Protein AF-A0A1M3BFF9-F1 (afdb_monomer_lite)

Radius of gyration: 22.81 Å; chains: 1; bounding box: 49×58×85 Å

Sequence (251 aa):
MSTLPAGPLTTGTGDPEDRSRVLARVGLGGLLAATLLICASATRSELVLPSTLRPLPSWLAGPFAGAGANLGLAALIAVLAILFLSYAVAAIRANRLSPRAVLAAILVLHAMVLFGPPLFSSDVFSYTAYARIGAVYGANPYLHGPGAFPLEALHPLIGVQWIDTPTVYGPLFTALSYLLAPLGIAANVLAYKAVAAASSLALTYLIWRAARLRGIDSLKAAALVGLNPVIVLFGVGGGHNDLLMLAILDE

pLDDT: mean 92.27, std 10.91, range [45.78, 98.69]

Secondary structure (DSSP, 8-state):
---------------HHHHHHHHHHHHHHHHHHHHHHHHHHTTT-GGGS-GGGSSPPGGGSGGGTT-S----HHHHHHHHHHHHHHHHHHHHTGGGS-HHHHHHHHHHHHHHHHHS---S--HHHHHHHHHHHHHTT---TTT--GGGS--TTTGGGS-GGGSSPPP-S-HHHHHHHGGGTTS-HHHHHHHHHHHHHHHHHHHHHHHHHHHHHTTS-HHHHHHHHHT-HIIIIIIIHHT-THHHHHHHHT-

Structure (mmCIF, N/CA/C/O backbone):
data_AF-A0A1M3BFF9-F1
#
_entry.id   AF-A0A1M3BFF9-F1
#
loop_
_atom_site.group_PDB
_atom_site.id
_atom_site.type_symbol
_atom_site.label_atom_id
_atom_site.label_alt_id
_atom_site.label_comp_id
_atom_site.label_asym_id
_atom_site.label_entity_id
_atom_site.label_seq_id
_atom_site.pdbx_PDB_ins_code
_atom_site.Cartn_x
_atom_site.Cartn_y
_atom_site.Cartn_z
_atom_site.occupancy
_atom_site.B_iso_or_equiv
_atom_site.auth_seq_id
_atom_site.auth_comp_id
_atom_site.auth_asym_id
_atom_site.auth_atom_id
_atom_site.pdbx_PDB_model_num
ATOM 1 N N . MET A 1 1 ? -28.522 36.563 61.128 1.00 45.78 1 MET A N 1
ATOM 2 C CA . MET A 1 1 ? -27.369 36.550 60.203 1.00 45.78 1 MET A CA 1
ATOM 3 C C . MET A 1 1 ? -27.421 35.214 59.471 1.00 45.78 1 MET A C 1
ATOM 5 O O . MET A 1 1 ? -27.188 34.189 60.091 1.00 45.78 1 MET A O 1
ATOM 9 N N . SER A 1 2 ? -27.934 35.219 58.237 1.00 51.56 2 SER A N 1
ATOM 10 C CA . SER A 1 2 ? -28.246 34.018 57.447 1.00 51.56 2 SER A CA 1
ATOM 11 C C . SER A 1 2 ? -26.987 33.519 56.742 1.00 51.56 2 SER A C 1
ATOM 13 O O . SER A 1 2 ? -26.395 34.260 55.961 1.00 51.56 2 SER A O 1
ATOM 15 N N . THR A 1 3 ? -26.567 32.289 57.024 1.00 56.78 3 THR A N 1
ATOM 16 C CA . THR A 1 3 ? -25.515 31.588 56.281 1.00 56.78 3 THR A CA 1
ATOM 17 C C . THR A 1 3 ? -26.167 30.725 55.206 1.00 56.78 3 THR A C 1
ATOM 19 O O . THR A 1 3 ? -26.789 29.710 55.517 1.00 56.78 3 THR A O 1
ATOM 22 N N . LEU A 1 4 ? -26.037 31.132 53.942 1.00 55.72 4 LEU A N 1
ATOM 23 C CA . LEU A 1 4 ? -26.352 30.295 52.783 1.00 55.72 4 LEU A CA 1
ATOM 24 C C . LEU A 1 4 ? -25.312 29.164 52.665 1.00 55.72 4 LEU A C 1
ATOM 26 O O . LEU A 1 4 ? -24.118 29.445 52.803 1.00 55.72 4 LEU A O 1
ATOM 30 N N . PRO A 1 5 ? -25.705 27.910 52.381 1.00 54.66 5 PRO A N 1
ATOM 31 C CA . PRO A 1 5 ? -24.743 26.858 52.096 1.00 54.66 5 PRO A CA 1
ATOM 32 C C . PRO A 1 5 ? -24.191 27.040 50.677 1.00 54.66 5 PRO A C 1
ATOM 34 O O . PRO A 1 5 ? -24.941 27.151 49.706 1.00 54.66 5 PRO A O 1
ATOM 37 N N . ALA A 1 6 ? -22.864 27.073 50.562 1.00 58.19 6 ALA A N 1
ATOM 38 C CA . ALA A 1 6 ? -22.166 27.030 49.286 1.00 58.19 6 ALA A CA 1
ATOM 39 C C . ALA A 1 6 ? -22.457 25.689 48.593 1.00 58.19 6 ALA A C 1
ATOM 41 O O . ALA A 1 6 ? -22.103 24.626 49.105 1.00 58.19 6 ALA A O 1
ATOM 42 N N . GLY A 1 7 ? -23.125 25.739 47.438 1.00 53.72 7 GLY A N 1
ATOM 43 C CA . GLY A 1 7 ? -23.291 24.576 46.572 1.00 53.72 7 GLY A CA 1
ATOM 44 C C . GLY A 1 7 ? -21.932 24.091 46.047 1.00 53.72 7 GLY A C 1
ATOM 45 O O . GLY A 1 7 ? -21.026 24.911 45.867 1.00 53.72 7 GLY A O 1
ATOM 46 N N . PRO A 1 8 ? -21.755 22.783 45.791 1.00 49.75 8 PRO A N 1
ATOM 47 C CA . PRO A 1 8 ? -20.493 22.269 45.285 1.00 49.75 8 PRO A CA 1
ATOM 48 C C . PRO A 1 8 ? -20.222 22.863 43.902 1.00 49.75 8 PRO A C 1
ATOM 50 O O . PRO A 1 8 ? -21.037 22.728 42.988 1.00 49.75 8 PRO A O 1
ATOM 53 N N . LEU A 1 9 ? -19.063 23.498 43.737 1.00 51.16 9 LEU A N 1
ATOM 54 C CA . LEU A 1 9 ? -18.521 23.839 42.427 1.00 51.16 9 LEU A CA 1
ATOM 55 C C . LEU A 1 9 ? -18.194 22.526 41.709 1.00 51.16 9 LEU A C 1
ATOM 57 O O . LEU A 1 9 ? -17.135 21.938 41.920 1.00 51.16 9 LEU A O 1
ATOM 61 N N . THR A 1 10 ? -19.116 22.040 40.880 1.00 52.06 10 THR A N 1
ATOM 62 C CA . THR A 1 10 ? -18.850 20.935 39.959 1.00 52.06 10 THR A CA 1
ATOM 63 C C . THR A 1 10 ? -17.877 21.438 38.900 1.00 52.06 10 THR A C 1
ATOM 65 O O . THR A 1 10 ? -18.271 22.013 37.885 1.00 52.06 10 THR A O 1
ATOM 68 N N . THR A 1 11 ? -16.582 21.278 39.152 1.00 53.72 11 THR A N 1
ATOM 69 C CA . THR A 1 11 ? -15.550 21.477 38.142 1.00 53.72 11 THR A CA 1
ATOM 70 C C . THR A 1 11 ? -15.781 20.445 37.039 1.00 53.72 11 THR A C 1
ATOM 72 O O . THR A 1 11 ? -15.670 19.238 37.246 1.00 53.72 11 THR A O 1
ATOM 75 N N . GLY A 1 12 ? -16.204 20.932 35.869 1.00 51.75 12 GLY A N 1
ATOM 76 C CA . GLY A 1 12 ? -16.583 20.138 34.702 1.00 51.75 12 GLY A CA 1
ATOM 77 C C . GLY A 1 12 ? -15.405 19.381 34.097 1.00 51.75 12 GLY A C 1
ATOM 78 O O . GLY A 1 12 ? -14.876 19.758 33.057 1.00 51.75 12 GLY A O 1
ATOM 79 N N . THR A 1 13 ? -14.997 18.291 34.737 1.00 57.66 13 THR A N 1
ATOM 80 C CA . THR A 1 13 ? -14.194 17.257 34.089 1.00 57.66 13 THR A CA 1
ATOM 81 C C . THR A 1 13 ? -15.174 16.310 33.403 1.00 57.66 13 THR A C 1
ATOM 83 O O . THR A 1 13 ? -15.960 15.638 34.064 1.00 57.66 13 THR A O 1
ATOM 86 N N . GLY A 1 14 ? -15.225 16.356 32.068 1.00 62.06 14 GLY A N 1
ATOM 87 C CA . GLY A 1 14 ? -16.152 15.534 31.285 1.00 62.06 14 GLY A CA 1
ATOM 88 C C . GLY A 1 14 ? -16.027 14.045 31.622 1.00 62.06 14 GLY A C 1
ATOM 89 O O . GLY A 1 14 ? -14.944 13.579 31.987 1.00 62.06 14 GLY A O 1
ATOM 90 N N . ASP A 1 15 ? -17.138 13.318 31.489 1.00 79.69 15 ASP A N 1
ATOM 91 C CA . ASP A 1 15 ? -17.235 11.879 31.748 1.00 79.69 15 ASP A CA 1
ATOM 92 C C . ASP A 1 15 ? -16.037 11.122 31.120 1.00 79.69 15 ASP A C 1
ATOM 94 O O . ASP A 1 15 ? -15.766 11.281 29.920 1.00 79.69 15 ASP A O 1
ATOM 98 N N . PRO A 1 16 ? -15.282 10.311 31.895 1.00 80.12 16 PRO A N 1
ATOM 99 C CA . PRO A 1 16 ? -14.185 9.491 31.384 1.00 80.12 16 PRO A CA 1
ATOM 100 C C . PRO A 1 16 ? -14.536 8.674 30.131 1.00 80.12 16 PRO A C 1
ATOM 102 O O . PRO A 1 16 ? -13.664 8.464 29.278 1.00 80.12 16 PRO A O 1
ATOM 105 N N . GLU A 1 17 ? -15.791 8.232 29.998 1.00 82.06 17 GLU A N 1
ATOM 106 C CA . GLU A 1 17 ? -16.277 7.523 28.814 1.00 82.06 17 GLU A CA 1
ATOM 107 C C . GLU A 1 17 ? -16.304 8.414 27.570 1.00 82.06 17 GLU A C 1
ATOM 109 O O . GLU A 1 17 ? -15.866 7.996 26.490 1.00 82.06 17 GLU A O 1
ATOM 114 N N . ASP A 1 18 ? -16.771 9.651 27.724 1.00 88.38 18 ASP A N 1
ATOM 115 C CA . ASP A 1 18 ? -16.872 10.623 26.641 1.00 88.38 18 ASP A CA 1
ATOM 116 C C . ASP A 1 18 ? -15.478 11.063 26.180 1.00 88.38 18 ASP A C 1
ATOM 118 O O . ASP A 1 18 ? -15.155 11.021 24.988 1.00 88.38 18 ASP A O 1
ATOM 122 N N . ARG A 1 19 ? -14.568 11.303 27.134 1.00 90.62 19 ARG A N 1
ATOM 123 C CA . ARG A 1 19 ? -13.148 11.560 26.845 1.00 90.62 19 ARG A CA 1
ATOM 124 C C . ARG A 1 19 ? -12.510 10.424 26.042 1.00 90.62 19 ARG A C 1
ATOM 126 O O . ARG A 1 19 ? -11.742 10.676 25.114 1.00 90.62 19 ARG A O 1
ATOM 133 N N . SER A 1 20 ? -12.823 9.170 26.365 1.00 91.25 20 SER A N 1
ATOM 134 C CA . SER A 1 20 ? -12.285 8.009 25.646 1.00 91.25 20 SER A CA 1
ATOM 135 C C . SER A 1 20 ? -12.778 7.938 24.194 1.00 91.25 20 SER A C 1
ATOM 137 O O . SER A 1 20 ? -11.988 7.668 23.285 1.00 91.25 20 SER A O 1
ATOM 139 N N . ARG A 1 21 ? -14.060 8.249 23.952 1.00 93.81 21 ARG A N 1
ATOM 140 C CA . ARG A 1 21 ? -14.639 8.329 22.598 1.00 93.81 21 ARG A CA 1
ATOM 141 C C . ARG A 1 21 ? -14.022 9.460 21.781 1.00 93.81 21 ARG A C 1
ATOM 143 O O . ARG A 1 21 ? -13.706 9.256 20.608 1.00 93.81 21 ARG A O 1
ATOM 150 N N . VAL A 1 22 ? -13.815 10.627 22.392 1.00 95.69 22 VAL A N 1
ATOM 151 C CA . VAL A 1 22 ? -13.140 11.765 21.750 1.00 95.69 22 VAL A CA 1
ATOM 152 C C . VAL A 1 22 ? -11.723 11.377 21.333 1.00 95.69 22 VAL A C 1
ATOM 154 O O . VAL A 1 22 ? -11.375 11.538 20.167 1.00 95.69 22 VAL A O 1
ATOM 157 N N . LEU A 1 23 ? -10.936 10.778 22.233 1.00 96.56 23 LEU A N 1
ATOM 158 C CA . LEU A 1 23 ? -9.579 10.322 21.915 1.00 96.56 23 LEU A CA 1
ATOM 159 C C . LEU A 1 23 ? -9.560 9.302 20.772 1.00 96.56 23 LEU A C 1
ATOM 161 O O . LEU A 1 23 ? -8.710 9.394 19.893 1.00 96.56 23 LEU A O 1
ATOM 165 N N . ALA A 1 24 ? -10.503 8.357 20.747 1.00 96.19 24 ALA A N 1
ATOM 166 C CA . ALA A 1 24 ? -10.593 7.376 19.670 1.00 96.19 24 ALA A CA 1
ATOM 167 C C . ALA A 1 24 ? -10.858 8.039 18.305 1.00 96.19 24 ALA A C 1
ATOM 169 O O . ALA A 1 24 ? -10.221 7.690 17.311 1.00 96.19 24 ALA A O 1
ATOM 170 N N . ARG A 1 25 ? -11.761 9.031 18.255 1.00 97.25 25 ARG A N 1
ATOM 171 C CA . ARG A 1 25 ? -12.058 9.801 17.033 1.00 97.25 25 ARG A CA 1
ATOM 172 C C . ARG A 1 25 ? -10.882 10.671 16.601 1.00 97.25 25 ARG A C 1
ATOM 174 O O . ARG A 1 25 ? -10.596 10.731 15.411 1.00 97.25 25 ARG A O 1
ATOM 181 N N . VAL A 1 26 ? -10.189 11.302 17.550 1.00 97.88 26 VAL A N 1
ATOM 182 C CA . VAL A 1 26 ? -8.968 12.080 17.286 1.00 97.88 26 VAL A CA 1
ATOM 183 C C . VAL A 1 26 ? -7.870 11.179 16.727 1.00 97.88 26 VAL A C 1
ATOM 185 O O . VAL A 1 26 ? -7.251 11.545 15.738 1.00 97.88 26 VAL A O 1
ATOM 188 N N . GLY A 1 27 ? -7.675 9.981 17.289 1.00 98.19 27 GLY A N 1
ATOM 189 C CA . GLY A 1 27 ? -6.740 8.996 16.744 1.00 98.19 27 GLY A CA 1
ATOM 190 C C . GLY A 1 27 ? -7.095 8.598 15.310 1.00 98.19 27 GLY A C 1
ATOM 191 O O . GLY A 1 27 ? -6.238 8.602 14.435 1.00 98.19 27 GLY A O 1
ATOM 192 N N . LEU A 1 28 ? -8.370 8.330 15.024 1.00 98.00 28 LEU A N 1
ATOM 193 C CA . LEU A 1 28 ? -8.800 7.977 13.668 1.00 98.00 28 LEU A CA 1
ATOM 194 C C . LEU A 1 28 ? -8.616 9.140 12.677 1.00 98.00 28 LEU A C 1
ATOM 196 O O . LEU A 1 28 ? -8.131 8.942 11.566 1.00 98.00 28 LEU A O 1
ATOM 200 N N . GLY A 1 29 ? -8.971 10.358 13.091 1.00 98.44 29 GLY A N 1
ATOM 201 C CA . GLY A 1 29 ? -8.806 11.568 12.287 1.00 98.44 29 GLY A CA 1
ATOM 202 C C . GLY A 1 29 ? -7.339 11.914 12.034 1.00 98.44 29 GLY A C 1
ATOM 203 O O . GLY A 1 29 ? -6.975 12.223 10.904 1.00 98.44 29 GLY A O 1
ATOM 204 N N . GLY A 1 30 ? -6.486 11.806 13.056 1.00 98.44 30 GLY A N 1
ATOM 205 C CA . GLY A 1 30 ? -5.043 12.024 12.945 1.00 98.44 30 GLY A CA 1
ATOM 206 C C . GLY A 1 30 ? -4.373 11.017 12.014 1.00 98.44 30 GLY A C 1
ATOM 207 O O . GLY A 1 30 ? -3.541 11.403 11.198 1.00 98.44 30 GLY A O 1
ATOM 208 N N . LEU A 1 31 ? -4.802 9.751 12.065 1.00 98.56 31 LEU A N 1
ATOM 209 C CA . LEU A 1 31 ? -4.345 8.699 11.159 1.00 98.56 31 LEU A CA 1
ATOM 210 C C . LEU A 1 31 ? -4.686 9.044 9.701 1.00 98.56 31 LEU A C 1
ATOM 212 O O . LEU A 1 31 ? -3.798 9.080 8.854 1.00 98.56 31 LEU A O 1
ATOM 216 N N . LEU A 1 32 ? -5.951 9.376 9.423 1.00 98.62 32 LEU A N 1
ATOM 217 C CA . LEU A 1 32 ? -6.410 9.763 8.083 1.00 98.62 32 LEU A CA 1
ATOM 218 C C . LEU A 1 32 ? -5.692 11.016 7.561 1.00 98.62 32 LEU A C 1
ATOM 220 O O . LEU A 1 32 ? -5.245 11.043 6.416 1.00 98.62 32 LEU A O 1
ATOM 224 N N . ALA A 1 33 ? -5.558 12.047 8.399 1.00 98.31 33 ALA A N 1
ATOM 225 C CA . ALA A 1 33 ? -4.917 13.302 8.024 1.00 98.31 33 ALA A CA 1
ATOM 226 C C . ALA A 1 33 ? -3.418 13.125 7.740 1.00 98.31 33 ALA A C 1
ATOM 228 O O . ALA A 1 33 ? -2.917 13.659 6.751 1.00 98.31 33 ALA A O 1
ATOM 229 N N . ALA A 1 34 ? -2.705 12.352 8.565 1.00 98.06 34 ALA A N 1
ATOM 230 C CA . ALA A 1 34 ? -1.288 12.074 8.355 1.00 98.06 34 ALA A CA 1
ATOM 231 C C . ALA A 1 34 ? -1.055 11.227 7.092 1.00 98.06 34 ALA A C 1
ATOM 233 O O . ALA A 1 34 ? -0.163 11.550 6.308 1.00 98.06 34 ALA A O 1
ATOM 234 N N . THR A 1 35 ? -1.885 10.209 6.830 1.00 97.62 35 THR A N 1
ATOM 235 C CA . THR A 1 35 ? -1.822 9.434 5.577 1.00 97.62 35 THR A CA 1
ATOM 236 C C . THR A 1 35 ? -2.080 10.310 4.357 1.00 97.62 35 THR A C 1
ATOM 238 O O . THR A 1 35 ? -1.322 10.240 3.388 1.00 97.62 35 THR A O 1
ATOM 241 N N . LEU A 1 36 ? -3.106 11.166 4.403 1.00 96.25 36 LEU A N 1
ATOM 242 C CA . LEU A 1 36 ? -3.395 12.105 3.323 1.00 96.25 36 LEU A CA 1
ATOM 243 C C . LEU A 1 36 ? -2.220 13.058 3.087 1.00 96.25 36 LEU A C 1
ATOM 245 O O . LEU A 1 36 ? -1.837 13.273 1.941 1.00 96.25 36 LEU A O 1
ATOM 249 N N . LEU A 1 37 ? -1.619 13.593 4.154 1.00 96.19 37 LEU A N 1
ATOM 250 C CA . LEU A 1 37 ? -0.461 14.478 4.056 1.00 96.19 37 LEU A CA 1
ATOM 251 C C . LEU A 1 37 ? 0.740 13.778 3.409 1.00 96.19 37 LEU A C 1
ATOM 253 O O . LEU A 1 37 ? 1.382 14.382 2.553 1.00 96.19 37 LEU A O 1
ATOM 257 N N . ILE A 1 38 ? 1.022 12.521 3.770 1.00 95.44 38 ILE A N 1
ATOM 258 C CA . ILE A 1 38 ? 2.078 11.713 3.140 1.00 95.44 38 ILE A CA 1
ATOM 259 C C . ILE A 1 38 ? 1.783 11.521 1.647 1.00 95.44 38 ILE A C 1
ATOM 261 O O . ILE A 1 38 ? 2.637 11.832 0.819 1.00 95.44 38 ILE A O 1
ATOM 265 N N . CYS A 1 39 ? 0.572 11.076 1.291 1.00 93.62 39 CYS A N 1
ATOM 266 C CA . CYS A 1 39 ? 0.192 10.823 -0.104 1.00 93.62 39 CYS A CA 1
ATOM 267 C C . CYS A 1 39 ? 0.234 12.102 -0.951 1.00 93.62 39 CYS A C 1
ATOM 269 O O . CYS A 1 39 ? 0.771 12.097 -2.056 1.00 93.62 39 CYS A O 1
ATOM 271 N N . ALA A 1 40 ? -0.284 13.209 -0.415 1.00 92.69 40 ALA A N 1
ATOM 272 C CA . ALA A 1 40 ? -0.266 14.504 -1.081 1.00 92.69 40 ALA A CA 1
ATOM 273 C C . ALA A 1 40 ? 1.164 15.026 -1.266 1.00 92.69 40 ALA A C 1
ATOM 275 O O . ALA A 1 40 ? 1.506 15.548 -2.323 1.00 92.69 40 ALA A O 1
ATOM 276 N N . SER A 1 41 ? 2.013 14.859 -0.250 1.00 92.50 41 SER A N 1
ATOM 277 C CA . SER A 1 41 ? 3.391 15.364 -0.251 1.00 92.50 41 SER A CA 1
ATOM 278 C C . SER A 1 41 ? 4.355 14.501 -1.058 1.00 92.50 41 SER A C 1
ATOM 280 O O . SER A 1 41 ? 5.454 14.959 -1.366 1.00 92.50 41 SER A O 1
ATOM 282 N N . ALA A 1 42 ? 3.961 13.286 -1.443 1.00 88.25 42 ALA A N 1
ATOM 283 C CA . ALA A 1 42 ? 4.810 12.370 -2.195 1.00 88.25 42 ALA A CA 1
ATOM 284 C C . ALA A 1 42 ? 5.224 12.892 -3.572 1.00 88.25 42 ALA A C 1
ATOM 286 O O . ALA A 1 42 ? 6.291 12.543 -4.052 1.00 88.25 42 ALA A O 1
ATOM 287 N N . THR A 1 43 ? 4.457 13.799 -4.177 1.00 82.31 43 THR A N 1
ATOM 288 C CA . THR A 1 43 ? 4.846 14.430 -5.450 1.00 82.31 43 THR A CA 1
ATOM 289 C C . THR A 1 43 ? 5.923 15.512 -5.292 1.00 82.31 43 THR A C 1
ATOM 291 O O . THR A 1 43 ? 6.538 15.912 -6.277 1.00 82.31 43 THR A O 1
ATOM 294 N N . ARG A 1 44 ? 6.162 15.984 -4.061 1.00 85.31 44 ARG A N 1
ATOM 295 C CA . ARG A 1 44 ? 7.086 17.085 -3.730 1.00 85.31 44 ARG A CA 1
ATOM 296 C C . ARG A 1 44 ? 8.203 16.688 -2.762 1.00 85.31 44 ARG A C 1
ATOM 298 O O . ARG A 1 44 ? 9.087 17.498 -2.506 1.00 85.31 44 ARG A O 1
ATOM 305 N N . SER A 1 45 ? 8.141 15.480 -2.204 1.00 85.25 45 SER A N 1
ATOM 306 C CA . SER A 1 45 ? 9.053 14.982 -1.172 1.00 85.25 45 SER A CA 1
ATOM 307 C C . SER A 1 45 ? 9.715 13.702 -1.652 1.00 85.25 45 SER A C 1
ATOM 309 O O . SER A 1 45 ? 9.087 12.648 -1.717 1.00 85.25 45 SER A O 1
ATOM 311 N N . GLU A 1 46 ? 11.008 13.765 -1.936 1.00 85.38 46 GLU A N 1
ATOM 312 C CA . GLU A 1 46 ? 11.751 12.605 -2.429 1.00 85.38 46 GLU A CA 1
ATOM 313 C C . GLU A 1 46 ? 11.820 11.459 -1.413 1.00 85.38 46 GLU A C 1
ATOM 315 O O . GLU A 1 46 ? 11.840 10.295 -1.793 1.00 85.38 46 GLU A O 1
ATOM 320 N N . LEU A 1 47 ? 11.807 11.768 -0.114 1.00 88.38 47 LEU A N 1
ATOM 321 C CA . LEU A 1 47 ? 12.007 10.790 0.960 1.00 88.38 47 LEU A CA 1
ATOM 322 C C . LEU A 1 47 ? 10.921 9.710 1.052 1.00 88.38 47 LEU A C 1
ATOM 324 O O . LEU A 1 47 ? 11.187 8.641 1.593 1.00 88.38 47 LEU A O 1
ATOM 328 N N . VAL A 1 48 ? 9.716 9.975 0.544 1.00 88.69 48 VAL A N 1
ATOM 329 C CA . VAL A 1 48 ? 8.622 8.988 0.525 1.00 88.69 48 VAL A CA 1
ATOM 330 C C . VAL A 1 48 ? 8.541 8.227 -0.797 1.00 88.69 48 VAL A C 1
ATOM 332 O O . VAL A 1 48 ? 7.825 7.232 -0.884 1.00 88.69 48 VAL A O 1
ATOM 335 N N . LEU A 1 49 ? 9.282 8.670 -1.815 1.00 90.69 49 LEU A N 1
ATOM 336 C CA . LEU A 1 49 ? 9.361 8.008 -3.107 1.00 90.69 49 LEU A CA 1
ATOM 337 C C . LEU A 1 49 ? 10.531 7.017 -3.144 1.00 90.69 49 LEU A C 1
ATOM 339 O O . LEU A 1 49 ? 11.597 7.291 -2.572 1.00 90.69 49 LEU A O 1
ATOM 343 N N . PRO A 1 50 ? 10.389 5.914 -3.893 1.00 89.12 50 PRO A N 1
ATOM 344 C CA . PRO A 1 50 ? 11.525 5.088 -4.286 1.00 89.12 50 PRO A CA 1
ATOM 345 C C . PRO A 1 50 ? 12.591 5.938 -4.982 1.00 89.12 50 PRO A C 1
ATOM 347 O O . PRO A 1 50 ? 12.261 6.874 -5.711 1.00 89.12 50 PRO A O 1
ATOM 350 N N . SER A 1 51 ? 13.871 5.613 -4.792 1.00 88.88 51 SER A N 1
ATOM 351 C CA . SER A 1 51 ? 14.979 6.376 -5.389 1.00 88.88 51 SER A CA 1
ATOM 352 C C . SER A 1 51 ? 14.918 6.434 -6.918 1.00 88.88 51 SER A C 1
ATOM 354 O O . SER A 1 51 ? 15.275 7.452 -7.499 1.00 88.88 51 SER A O 1
ATOM 356 N N . THR A 1 52 ? 14.403 5.384 -7.559 1.00 91.19 52 THR A N 1
ATOM 357 C CA . THR A 1 52 ? 14.242 5.285 -9.019 1.00 91.19 52 THR A CA 1
ATOM 358 C C . THR A 1 52 ? 13.108 6.148 -9.579 1.00 91.19 52 THR A C 1
ATOM 360 O O . THR A 1 52 ? 13.005 6.319 -10.789 1.00 91.19 52 THR A O 1
ATOM 363 N N . LEU A 1 53 ? 12.262 6.721 -8.715 1.00 90.12 53 LEU A N 1
ATOM 364 C CA . LEU A 1 53 ? 11.157 7.611 -9.080 1.00 90.12 53 LEU A CA 1
ATOM 365 C C . LEU A 1 53 ? 11.426 9.069 -8.696 1.00 90.12 53 LEU A C 1
ATOM 367 O O . LEU A 1 53 ? 10.483 9.815 -8.447 1.00 90.12 53 LEU A O 1
ATOM 371 N N . ARG A 1 54 ? 12.690 9.485 -8.590 1.00 89.38 54 ARG A N 1
ATOM 372 C CA . ARG A 1 54 ? 13.062 10.862 -8.235 1.00 89.38 54 ARG A CA 1
ATOM 373 C C . ARG A 1 54 ? 13.673 11.569 -9.454 1.00 89.38 54 ARG A C 1
ATOM 375 O O . ARG A 1 54 ? 14.757 11.170 -9.874 1.00 89.38 54 ARG A O 1
ATOM 382 N N . PRO A 1 55 ? 13.030 12.613 -10.016 1.00 8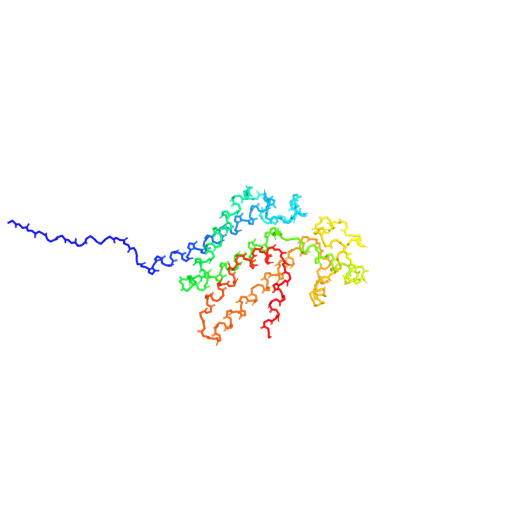6.19 55 PRO A N 1
ATOM 383 C CA . PRO A 1 55 ? 11.691 13.118 -9.691 1.00 86.19 55 PRO A CA 1
ATOM 384 C C . PRO A 1 55 ? 10.569 12.192 -10.193 1.00 86.19 55 PRO A C 1
ATOM 386 O O . PRO A 1 55 ? 10.752 11.428 -11.142 1.00 86.19 55 PRO A O 1
ATOM 389 N N . LEU A 1 56 ? 9.387 12.293 -9.576 1.00 87.81 56 LEU A N 1
ATOM 390 C CA . LEU A 1 56 ? 8.238 11.455 -9.925 1.00 87.81 56 LEU A CA 1
ATOM 391 C C . LEU A 1 56 ? 7.708 11.818 -11.319 1.00 87.81 56 LEU A C 1
ATOM 393 O O . LEU A 1 56 ? 7.344 12.978 -11.539 1.00 87.81 56 LEU A O 1
ATOM 397 N N . PRO A 1 57 ? 7.569 10.851 -12.243 1.00 89.38 57 PRO A N 1
ATOM 398 C CA . PRO A 1 57 ? 6.900 11.105 -13.509 1.00 89.38 57 PRO A CA 1
ATOM 399 C C . PRO A 1 57 ? 5.446 1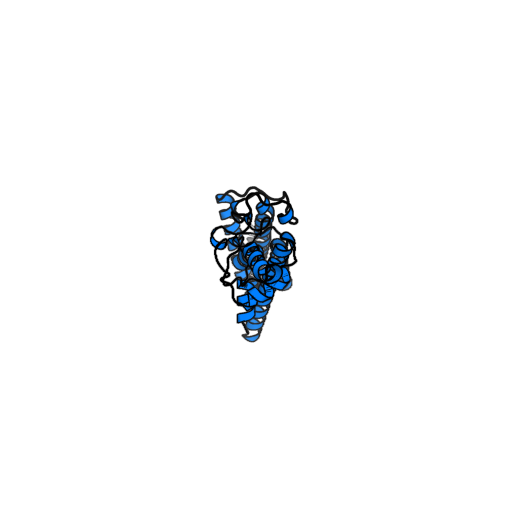1.548 -13.289 1.00 89.38 57 PRO A C 1
ATOM 401 O O . PRO A 1 57 ? 4.706 10.921 -12.531 1.00 89.38 57 PRO A O 1
ATOM 404 N N . SER A 1 58 ? 5.004 12.606 -13.975 1.00 87.88 58 SER A N 1
ATOM 405 C CA . SER A 1 58 ? 3.674 13.209 -13.765 1.00 87.88 58 SER A CA 1
ATOM 406 C C . SER A 1 58 ? 2.514 12.227 -13.969 1.00 87.88 58 SER A C 1
ATOM 408 O O . SER A 1 58 ? 1.513 12.293 -13.261 1.00 87.88 58 SER A O 1
ATOM 410 N N . TRP A 1 59 ? 2.672 11.266 -14.878 1.00 90.06 59 TRP A N 1
ATOM 411 C CA . TRP A 1 59 ? 1.694 10.211 -15.151 1.00 90.06 59 TRP A CA 1
ATOM 412 C C . TRP A 1 59 ? 1.583 9.152 -14.034 1.00 90.06 59 TRP A C 1
ATOM 414 O O . TRP A 1 59 ? 0.645 8.359 -14.053 1.00 90.06 59 TRP A O 1
ATOM 424 N N . LEU A 1 60 ? 2.490 9.149 -13.045 1.00 90.75 60 LEU A N 1
ATOM 425 C CA . LEU A 1 60 ? 2.415 8.334 -11.818 1.00 90.75 60 LEU A CA 1
ATOM 426 C C . LEU A 1 60 ? 1.936 9.114 -10.589 1.00 90.75 60 LEU A C 1
ATOM 428 O O . LEU A 1 60 ? 1.750 8.521 -9.528 1.00 90.75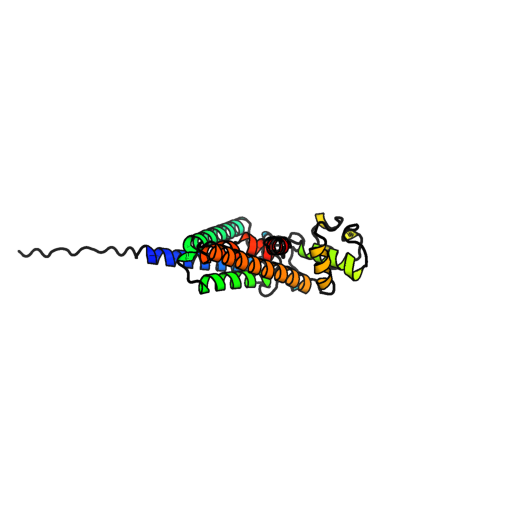 60 LEU A O 1
ATOM 432 N N . ALA A 1 61 ? 1.741 10.429 -10.700 1.00 87.25 61 ALA A N 1
ATOM 433 C CA . ALA A 1 61 ? 1.400 11.276 -9.558 1.00 87.25 61 ALA A CA 1
ATOM 434 C C . ALA A 1 61 ? -0.030 11.066 -9.026 1.00 87.25 61 ALA A C 1
ATOM 436 O O . ALA A 1 61 ? -0.333 11.453 -7.894 1.00 87.25 61 ALA A O 1
ATOM 437 N N . GLY A 1 62 ? -0.903 10.441 -9.822 1.00 88.19 62 GLY A N 1
ATOM 438 C CA . GLY A 1 62 ? -2.295 10.193 -9.453 1.00 88.19 62 GLY A CA 1
ATOM 439 C C . GLY A 1 62 ? -3.084 11.494 -9.211 1.00 88.19 62 GLY A C 1
ATOM 440 O O . GLY A 1 62 ? -2.727 12.547 -9.745 1.00 88.19 62 GLY A O 1
ATOM 441 N N . PRO A 1 63 ? -4.150 11.463 -8.389 1.00 89.44 63 PRO A N 1
ATOM 442 C CA . PRO A 1 63 ? -4.992 12.627 -8.113 1.00 89.44 63 PRO A CA 1
ATOM 443 C C . PRO A 1 63 ? -4.307 13.667 -7.212 1.00 89.44 63 PRO A C 1
ATOM 445 O O . PRO A 1 63 ? -4.843 14.753 -7.014 1.00 89.44 63 PRO A O 1
ATOM 448 N N . PHE A 1 64 ? -3.129 13.356 -6.665 1.00 85.69 64 PHE A N 1
ATOM 449 C CA . PHE A 1 64 ? -2.360 14.256 -5.806 1.00 85.69 64 PHE A CA 1
ATOM 450 C C . PHE A 1 64 ? -1.287 15.043 -6.566 1.00 85.69 64 PHE A C 1
ATOM 452 O O . PHE A 1 64 ? -0.427 15.670 -5.944 1.00 85.69 64 PHE A O 1
ATOM 459 N N . ALA A 1 65 ? -1.313 15.013 -7.901 1.00 85.50 65 ALA A N 1
ATOM 460 C CA . ALA A 1 65 ? -0.382 15.748 -8.746 1.00 85.50 65 ALA A CA 1
ATOM 461 C C . ALA A 1 65 ? -0.289 17.226 -8.333 1.00 85.50 65 ALA A C 1
ATOM 463 O O . ALA A 1 65 ? -1.276 17.959 -8.339 1.00 85.50 65 ALA A O 1
ATOM 464 N N . GLY A 1 66 ? 0.913 17.659 -7.946 1.00 81.69 66 GLY A N 1
ATOM 465 C CA . GLY A 1 66 ? 1.173 19.039 -7.542 1.00 81.69 66 GLY A CA 1
ATOM 466 C C . GLY A 1 66 ? 0.599 19.437 -6.178 1.00 81.69 66 GLY A C 1
ATOM 467 O O . GLY A 1 66 ? 0.753 20.597 -5.800 1.00 81.69 66 GLY A O 1
ATOM 468 N N . ALA A 1 67 ? -0.010 18.527 -5.419 1.00 86.25 67 ALA A N 1
ATOM 469 C CA . ALA A 1 67 ? -0.485 18.785 -4.062 1.00 86.25 67 ALA A CA 1
ATOM 470 C C . ALA A 1 67 ? 0.642 18.655 -3.013 1.00 86.25 67 ALA A C 1
ATOM 472 O O . ALA A 1 67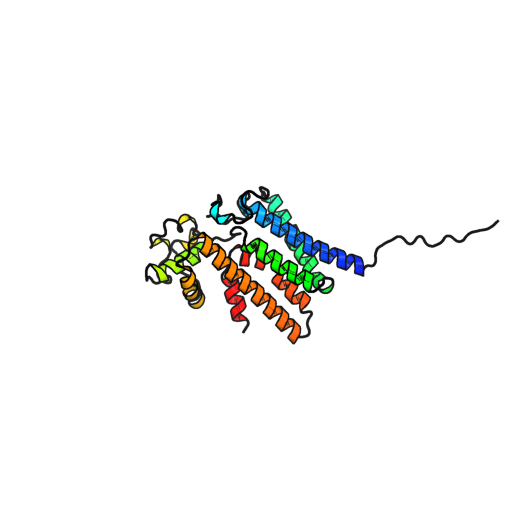 ? 1.780 18.311 -3.328 1.00 86.25 67 ALA A O 1
ATOM 473 N N . GLY A 1 68 ? 0.311 18.946 -1.752 1.00 86.81 68 GLY A N 1
ATOM 474 C CA . GLY A 1 68 ? 1.169 18.674 -0.595 1.00 86.81 68 GLY A CA 1
ATOM 475 C C . GLY A 1 68 ? 2.314 19.662 -0.359 1.00 86.81 68 GLY A C 1
ATOM 476 O O . GLY A 1 68 ? 2.427 20.708 -1.002 1.00 86.81 68 GLY A O 1
ATOM 477 N N . ALA A 1 69 ? 3.160 19.322 0.612 1.00 88.00 69 ALA A N 1
ATOM 478 C CA . ALA A 1 69 ? 4.332 20.098 1.008 1.00 88.00 69 ALA A CA 1
ATOM 479 C C . ALA A 1 69 ? 5.622 19.325 0.691 1.00 88.00 69 ALA A C 1
ATOM 481 O O . ALA A 1 69 ? 5.590 18.112 0.510 1.00 88.00 69 ALA A O 1
ATOM 482 N N . ASN A 1 70 ? 6.764 20.016 0.638 1.00 90.62 70 ASN A N 1
ATOM 483 C CA . ASN A 1 70 ? 8.063 19.343 0.651 1.00 90.62 70 ASN A CA 1
ATOM 484 C C . ASN A 1 70 ? 8.412 18.986 2.104 1.00 90.62 70 ASN A C 1
ATOM 486 O O . ASN A 1 70 ? 8.792 19.851 2.897 1.00 90.62 70 ASN A O 1
ATOM 490 N N . LEU A 1 71 ? 8.219 17.721 2.466 1.00 90.38 71 LEU A N 1
ATOM 491 C CA . LEU A 1 71 ? 8.526 17.191 3.785 1.00 90.38 71 LEU A CA 1
ATOM 492 C C . LEU A 1 71 ? 10.016 16.847 3.855 1.00 90.38 71 LEU A C 1
ATOM 494 O O . LEU A 1 71 ? 10.447 15.777 3.425 1.00 90.38 71 LEU A O 1
ATOM 498 N N . GLY A 1 72 ? 10.801 17.744 4.454 1.00 93.19 72 GLY A N 1
ATOM 499 C CA . GLY A 1 72 ? 12.159 17.416 4.885 1.00 93.19 72 GLY A CA 1
ATOM 500 C C . GLY A 1 72 ? 12.165 16.296 5.934 1.00 93.19 72 GLY A C 1
ATOM 501 O O . GLY A 1 72 ? 11.139 15.997 6.548 1.00 93.19 72 GLY A O 1
ATOM 502 N N . LEU A 1 73 ? 13.334 15.701 6.187 1.00 93.69 73 LEU A N 1
ATOM 503 C CA . LEU A 1 73 ? 13.482 14.526 7.058 1.00 93.69 73 LEU A CA 1
ATOM 504 C C . LEU A 1 73 ? 12.801 14.686 8.428 1.00 93.69 73 LEU A C 1
ATOM 506 O O . LEU A 1 73 ? 12.032 13.819 8.833 1.00 93.69 73 LEU A O 1
ATOM 510 N N . ALA A 1 74 ? 13.030 15.807 9.118 1.00 96.19 74 ALA A N 1
ATOM 511 C CA . ALA A 1 74 ? 12.431 16.066 10.429 1.00 96.19 74 ALA A CA 1
ATOM 512 C C . ALA A 1 74 ? 10.894 16.139 10.375 1.00 96.19 74 ALA A C 1
ATOM 514 O O . ALA A 1 74 ? 10.217 15.585 11.239 1.00 96.19 74 ALA A O 1
ATOM 515 N N . ALA A 1 75 ? 10.339 16.777 9.338 1.00 95.62 75 ALA A N 1
ATOM 516 C CA . ALA A 1 75 ? 8.895 16.860 9.141 1.00 95.62 75 ALA A CA 1
ATOM 517 C C . ALA A 1 75 ? 8.300 15.481 8.830 1.00 95.62 75 ALA A C 1
ATOM 519 O O . ALA A 1 75 ? 7.276 15.119 9.402 1.00 95.62 75 ALA A O 1
ATOM 520 N N . LEU A 1 76 ? 8.963 14.682 7.988 1.00 95.19 76 LEU A N 1
ATOM 521 C CA . LEU A 1 76 ? 8.528 13.319 7.692 1.00 95.19 76 LEU A CA 1
ATOM 522 C C . LEU A 1 76 ? 8.542 12.434 8.947 1.00 95.19 76 LEU A C 1
ATOM 524 O O . LEU A 1 76 ? 7.562 11.739 9.204 1.00 95.19 76 LEU A O 1
ATOM 528 N N . ILE A 1 77 ? 9.600 12.500 9.762 1.00 96.69 77 ILE A N 1
ATOM 529 C CA . ILE A 1 77 ? 9.676 11.781 11.045 1.00 96.69 77 ILE A CA 1
ATOM 530 C C . ILE A 1 77 ? 8.526 12.200 11.966 1.00 96.69 77 ILE A C 1
ATOM 532 O O . ILE A 1 77 ? 7.863 11.338 12.538 1.00 96.69 77 ILE A O 1
ATOM 536 N N . ALA A 1 78 ? 8.247 13.501 12.083 1.00 97.75 78 ALA A N 1
ATOM 537 C CA . ALA A 1 78 ? 7.145 13.997 12.903 1.00 97.75 78 ALA A CA 1
ATOM 538 C C . ALA A 1 78 ? 5.778 13.498 12.402 1.00 97.75 78 ALA A C 1
ATOM 540 O O . ALA A 1 78 ? 4.965 13.034 13.200 1.00 97.75 78 ALA A O 1
ATOM 541 N N . VAL A 1 79 ? 5.534 13.530 11.087 1.00 97.44 79 VAL A N 1
ATOM 542 C CA . VAL A 1 79 ? 4.287 13.031 10.485 1.00 97.44 79 VAL A CA 1
ATOM 543 C C . VAL A 1 79 ? 4.136 11.525 10.703 1.00 97.44 79 VAL A C 1
ATOM 545 O O . VAL A 1 79 ? 3.054 11.081 11.081 1.00 97.44 79 VAL A O 1
ATOM 548 N N . LEU A 1 80 ? 5.205 10.740 10.543 1.00 97.06 80 LEU A N 1
ATOM 549 C CA . LEU A 1 80 ? 5.192 9.303 10.836 1.00 97.06 80 LEU A CA 1
ATOM 550 C C . LEU A 1 80 ? 4.955 9.030 12.328 1.00 97.06 80 LEU A C 1
ATOM 552 O O . LEU A 1 80 ? 4.159 8.160 12.670 1.00 97.06 80 LEU A O 1
ATOM 556 N N . ALA A 1 81 ? 5.571 9.794 13.231 1.00 98.31 81 ALA A N 1
ATOM 557 C CA . ALA A 1 81 ? 5.329 9.662 14.666 1.00 98.31 81 ALA A CA 1
ATOM 558 C C . ALA A 1 81 ? 3.859 9.950 15.021 1.00 98.31 81 ALA A C 1
ATOM 560 O O . ALA A 1 81 ? 3.236 9.178 15.752 1.00 98.31 81 ALA A O 1
ATOM 561 N N . ILE A 1 82 ? 3.276 11.012 14.451 1.00 98.44 82 ILE A N 1
ATOM 562 C CA . ILE A 1 82 ? 1.852 11.341 14.604 1.00 98.44 82 ILE A CA 1
ATOM 563 C C . ILE A 1 82 ? 0.978 10.221 14.040 1.00 98.44 82 ILE A C 1
ATOM 565 O O . ILE A 1 82 ? 0.010 9.831 14.690 1.00 98.44 82 ILE A O 1
ATOM 569 N N . LEU A 1 83 ? 1.320 9.680 12.870 1.00 98.44 83 LEU A N 1
ATOM 570 C CA . LEU A 1 83 ? 0.610 8.578 12.224 1.00 98.44 83 LEU A CA 1
ATOM 571 C C . LEU A 1 83 ? 0.559 7.337 13.128 1.00 98.44 83 LEU A C 1
ATOM 573 O O . LEU A 1 83 ? -0.523 6.812 13.391 1.00 98.44 83 LEU A O 1
ATOM 577 N N . PHE A 1 84 ? 1.708 6.899 13.651 1.00 98.50 84 PHE A N 1
ATOM 578 C CA . PHE A 1 84 ? 1.798 5.726 14.526 1.00 98.50 84 PHE A CA 1
ATOM 579 C C . PHE A 1 84 ? 1.138 5.952 15.888 1.00 98.50 84 PHE A C 1
ATOM 581 O O . PHE A 1 84 ? 0.452 5.057 16.384 1.00 98.50 84 PHE A O 1
ATOM 588 N N . LEU A 1 85 ? 1.274 7.145 16.477 1.00 98.56 85 LEU A N 1
ATOM 589 C CA . LEU A 1 85 ? 0.574 7.495 17.714 1.00 98.56 85 LEU A CA 1
ATOM 590 C C . LEU A 1 85 ? -0.947 7.491 17.507 1.00 98.56 85 LEU A C 1
ATOM 592 O O . LEU A 1 85 ? -1.686 6.930 18.315 1.00 98.56 85 LEU A O 1
ATOM 596 N N . SER A 1 86 ? -1.409 8.074 16.402 1.00 98.56 86 SER A N 1
ATOM 597 C CA . SER A 1 86 ? -2.821 8.130 16.020 1.00 98.56 86 SER A CA 1
ATOM 598 C C . SER A 1 86 ? -3.398 6.732 15.795 1.00 98.56 86 SER A C 1
ATOM 600 O O . SER A 1 86 ? -4.456 6.407 16.340 1.00 98.56 86 SER A O 1
ATOM 602 N N . TYR A 1 87 ? -2.659 5.873 15.084 1.00 98.56 87 TYR A N 1
ATOM 603 C CA . TYR A 1 87 ? -2.979 4.456 14.926 1.00 98.56 87 TYR A CA 1
ATOM 604 C C . TYR A 1 87 ? -3.081 3.738 16.275 1.00 98.56 87 TYR A C 1
ATOM 606 O O . TYR A 1 87 ? -4.099 3.104 16.547 1.00 98.56 87 TYR A O 1
ATOM 614 N N . ALA A 1 88 ? -2.083 3.876 17.154 1.00 98.25 88 ALA A N 1
ATOM 615 C CA . ALA A 1 88 ? -2.096 3.231 18.465 1.00 98.25 88 ALA A CA 1
ATOM 616 C C . ALA A 1 88 ? -3.307 3.677 19.300 1.00 98.25 88 ALA A C 1
ATOM 618 O O . ALA A 1 88 ? -4.003 2.848 19.889 1.00 98.25 88 ALA A O 1
ATOM 619 N N . VAL A 1 89 ? -3.614 4.979 19.313 1.00 97.94 89 VAL A N 1
ATOM 620 C CA . VAL A 1 89 ? -4.784 5.525 20.013 1.00 97.94 89 VAL A CA 1
ATOM 621 C C . VAL A 1 89 ? -6.087 4.952 19.451 1.00 97.94 89 VAL A C 1
ATOM 623 O O . VAL A 1 89 ? -6.928 4.515 20.245 1.00 97.94 89 VAL A O 1
ATOM 626 N N . ALA A 1 90 ? -6.245 4.930 18.124 1.00 97.31 90 ALA A N 1
ATOM 627 C CA . ALA A 1 90 ? -7.435 4.417 17.451 1.00 97.31 90 ALA A CA 1
ATOM 628 C C . ALA A 1 90 ? -7.617 2.906 17.666 1.00 97.31 90 ALA A C 1
ATOM 630 O O . ALA A 1 90 ? -8.711 2.467 18.010 1.00 97.31 90 ALA A O 1
ATOM 631 N N . ALA A 1 91 ? -6.548 2.116 17.535 1.00 96.25 91 ALA A N 1
ATOM 632 C CA . ALA A 1 91 ? -6.585 0.663 17.675 1.00 96.25 91 ALA A CA 1
ATOM 633 C C . ALA A 1 91 ? -6.819 0.217 19.128 1.00 96.25 91 ALA A C 1
ATOM 635 O O . ALA A 1 91 ? -7.643 -0.661 19.388 1.00 96.25 91 ALA A O 1
ATOM 636 N N . ILE A 1 92 ? -6.160 0.850 20.110 1.00 96.25 92 ILE A N 1
ATOM 637 C CA . ILE A 1 92 ? -6.370 0.544 21.538 1.00 96.25 92 ILE A CA 1
ATOM 638 C C . ILE A 1 92 ? -7.820 0.822 21.947 1.00 96.25 92 ILE A C 1
ATOM 640 O O . ILE A 1 92 ? -8.390 0.067 22.736 1.00 96.25 92 ILE A O 1
ATOM 644 N N . ARG A 1 93 ? -8.415 1.888 21.398 1.00 96.06 93 ARG A N 1
ATOM 645 C CA . ARG A 1 93 ? -9.769 2.362 21.723 1.00 96.06 93 ARG A CA 1
ATOM 646 C C . ARG A 1 93 ? -10.798 2.013 20.645 1.00 96.06 93 ARG A C 1
ATOM 648 O O . ARG A 1 93 ? -11.845 2.654 20.583 1.00 96.06 93 ARG A O 1
ATOM 655 N N . ALA A 1 94 ? -10.533 1.003 19.816 1.00 94.88 94 ALA A N 1
ATOM 656 C CA . ALA A 1 94 ? -11.402 0.641 18.695 1.00 94.88 94 ALA A CA 1
ATOM 657 C C . ALA A 1 94 ? -12.839 0.312 19.138 1.00 94.88 94 ALA A C 1
ATOM 659 O O . ALA A 1 94 ? -13.794 0.681 18.464 1.00 94.88 94 ALA A O 1
ATOM 660 N N . ASN A 1 95 ? -13.005 -0.284 20.321 1.00 93.81 95 ASN A N 1
ATOM 661 C CA . ASN A 1 95 ? -14.307 -0.579 20.930 1.00 93.81 95 ASN A CA 1
ATOM 662 C C . ASN A 1 95 ? -15.129 0.666 21.321 1.00 93.81 95 ASN A C 1
ATOM 664 O O . ASN A 1 95 ? -16.318 0.555 21.608 1.00 93.81 95 ASN A O 1
ATOM 668 N N . ARG A 1 96 ? -14.514 1.855 21.350 1.00 95.38 96 ARG A N 1
ATOM 669 C CA . ARG A 1 96 ? -15.196 3.142 21.563 1.00 95.38 96 ARG A CA 1
ATOM 670 C C . ARG A 1 96 ? -15.639 3.794 20.250 1.00 95.38 96 ARG A C 1
ATOM 672 O O . ARG A 1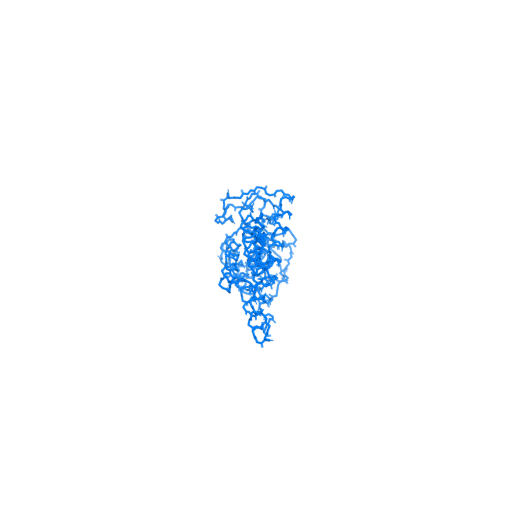 96 ? -16.327 4.814 20.285 1.00 95.38 96 ARG A O 1
ATOM 679 N N . LEU A 1 97 ? -15.255 3.228 19.106 1.00 95.12 97 LEU A N 1
ATOM 680 C CA . LEU A 1 97 ? -15.674 3.658 17.775 1.00 95.12 97 LEU A CA 1
ATOM 681 C C . LEU A 1 97 ? -16.855 2.815 17.294 1.00 95.12 97 LEU A C 1
ATOM 683 O O . LEU A 1 97 ? -17.027 1.662 17.681 1.00 95.12 97 LEU A O 1
ATOM 687 N N . SER A 1 98 ? -17.677 3.384 16.411 1.00 96.94 98 SER A N 1
ATOM 688 C CA . SER A 1 98 ? -18.695 2.586 15.733 1.00 96.94 98 SER A CA 1
ATOM 689 C C . SER A 1 98 ? -18.031 1.673 14.689 1.00 96.94 98 SER A C 1
ATOM 691 O O . SER A 1 98 ? -17.083 2.105 14.024 1.00 96.94 98 SER A O 1
ATOM 693 N N . PRO A 1 99 ? -18.546 0.449 14.456 1.00 97.12 99 PRO A N 1
ATOM 694 C CA . PRO A 1 99 ? -18.019 -0.434 13.414 1.00 97.12 99 PRO A CA 1
ATOM 695 C C . PRO A 1 99 ? -17.977 0.219 12.028 1.00 97.12 99 PRO A C 1
ATOM 697 O O . PRO A 1 99 ? -17.026 0.034 11.275 1.00 97.12 99 PRO A O 1
ATOM 700 N N . ARG A 1 100 ? -18.984 1.051 11.720 1.00 97.81 100 ARG A N 1
ATOM 701 C CA . ARG A 1 100 ? -19.054 1.814 10.467 1.00 97.81 100 ARG A CA 1
ATOM 702 C C . ARG A 1 100 ? -17.905 2.812 10.333 1.00 97.81 100 ARG A C 1
ATOM 704 O O . ARG A 1 100 ? -17.361 2.935 9.246 1.00 97.81 100 ARG A O 1
ATOM 711 N N . ALA A 1 101 ? -17.530 3.501 11.413 1.00 98.06 101 ALA A N 1
ATOM 712 C CA . ALA A 1 101 ? -16.427 4.460 11.386 1.00 98.06 101 ALA A CA 1
ATOM 713 C C . ALA A 1 101 ? -15.078 3.765 11.158 1.00 98.06 101 ALA A C 1
ATOM 715 O O . ALA A 1 101 ? -14.281 4.242 10.357 1.00 98.06 101 ALA A O 1
ATOM 716 N N . VAL A 1 102 ? -14.845 2.624 11.816 1.00 98.12 102 VAL A N 1
ATOM 717 C CA . VAL A 1 102 ? -13.622 1.829 11.618 1.00 98.12 102 VAL A CA 1
ATOM 718 C C . VAL A 1 102 ? -13.545 1.322 10.181 1.00 98.12 102 VAL A C 1
ATOM 720 O O . VAL A 1 102 ? -12.546 1.563 9.513 1.00 98.12 102 VAL A O 1
ATOM 723 N N . LEU A 1 103 ? -14.611 0.694 9.673 1.00 98.31 103 LEU A N 1
ATOM 724 C CA . LEU A 1 103 ? -14.652 0.202 8.295 1.00 98.31 103 LEU A CA 1
ATOM 725 C C . LEU A 1 103 ? -14.453 1.334 7.278 1.00 98.31 103 LEU A C 1
ATOM 727 O O . LEU A 1 103 ? -13.650 1.194 6.361 1.00 98.31 103 LEU A O 1
ATOM 731 N N . ALA A 1 104 ? -15.139 2.466 7.455 1.00 98.50 104 ALA A N 1
ATOM 732 C CA . ALA A 1 104 ? -14.978 3.619 6.576 1.00 98.50 104 ALA A CA 1
ATOM 733 C C . ALA A 1 104 ? -13.533 4.132 6.580 1.00 98.50 104 ALA A C 1
ATOM 735 O O . ALA A 1 104 ? -12.981 4.384 5.515 1.00 98.50 104 ALA A O 1
ATOM 736 N N . ALA A 1 105 ? -12.893 4.237 7.747 1.00 98.50 105 ALA A N 1
ATOM 737 C CA . ALA A 1 105 ? -11.502 4.666 7.832 1.00 98.50 105 ALA A CA 1
ATOM 738 C C . ALA A 1 105 ? -10.540 3.679 7.161 1.00 98.50 105 ALA A C 1
ATOM 740 O O . ALA A 1 105 ? -9.665 4.121 6.423 1.00 98.50 105 ALA A O 1
ATOM 741 N N . ILE A 1 106 ? -10.731 2.367 7.348 1.00 98.69 106 ILE A N 1
ATOM 742 C CA . ILE A 1 106 ? -9.958 1.333 6.642 1.00 98.69 106 ILE A CA 1
ATOM 743 C C . ILE A 1 106 ? -10.071 1.556 5.129 1.00 98.69 106 ILE A C 1
ATOM 745 O O . ILE A 1 106 ? -9.054 1.694 4.452 1.00 98.69 106 ILE A O 1
ATOM 749 N N . LEU A 1 107 ? -11.292 1.663 4.599 1.00 98.62 107 LEU A N 1
ATOM 750 C CA . LEU A 1 107 ? -11.522 1.837 3.163 1.00 98.62 107 LEU A CA 1
ATOM 751 C C . LEU A 1 107 ? -10.945 3.155 2.628 1.00 98.62 107 LEU A C 1
ATOM 753 O O . LEU A 1 107 ? -10.332 3.163 1.564 1.00 98.62 107 LEU A O 1
ATOM 757 N N . VAL A 1 108 ? -11.093 4.257 3.367 1.00 98.50 108 VAL A N 1
ATOM 758 C CA . VAL A 1 108 ? -10.555 5.567 2.974 1.00 98.50 108 VAL A CA 1
ATOM 759 C C . VAL A 1 108 ? -9.027 5.555 2.955 1.00 98.50 108 VAL A C 1
ATOM 761 O O . VAL A 1 108 ? -8.440 6.041 1.992 1.00 98.50 108 VAL A O 1
ATOM 764 N N . LEU A 1 109 ? -8.376 4.964 3.962 1.00 98.50 109 LEU A N 1
ATOM 765 C CA . LEU A 1 109 ? -6.918 4.809 3.994 1.00 98.50 109 LEU A CA 1
ATOM 766 C C . LEU A 1 109 ? -6.412 4.015 2.785 1.00 98.50 109 LEU A C 1
ATOM 768 O O . LEU A 1 109 ? -5.483 4.451 2.104 1.00 98.50 109 LEU A O 1
ATOM 772 N N . HIS A 1 110 ? -7.059 2.885 2.485 1.00 98.56 110 HIS A N 1
ATOM 773 C CA . HIS A 1 110 ? -6.710 2.066 1.327 1.00 98.56 110 HIS A CA 1
ATOM 774 C C . HIS A 1 110 ? -6.927 2.832 0.021 1.00 98.56 110 HIS A C 1
ATOM 776 O O . HIS A 1 110 ? -6.062 2.784 -0.844 1.00 98.56 110 HIS A O 1
ATOM 782 N N . ALA A 1 111 ? -8.022 3.585 -0.117 1.00 98.19 111 ALA A N 1
ATOM 783 C CA . ALA A 1 111 ? -8.294 4.382 -1.311 1.00 98.19 111 ALA A CA 1
ATOM 784 C C . ALA A 1 111 ? -7.263 5.506 -1.516 1.00 98.19 111 ALA A C 1
ATOM 786 O O . ALA A 1 111 ? -6.745 5.662 -2.621 1.00 98.19 111 ALA A O 1
ATOM 787 N N . MET A 1 112 ? -6.925 6.259 -0.460 1.00 97.12 112 MET A N 1
ATOM 788 C CA . MET A 1 112 ? -5.905 7.317 -0.515 1.00 97.12 112 MET A CA 1
ATOM 789 C C . MET A 1 112 ? -4.580 6.773 -1.039 1.00 97.12 112 MET A C 1
ATOM 791 O O . MET A 1 112 ? -3.970 7.357 -1.932 1.00 97.12 112 MET A O 1
ATOM 795 N N . VAL A 1 113 ? -4.157 5.632 -0.501 1.00 97.06 113 VAL A N 1
ATOM 796 C CA . VAL A 1 113 ? -2.883 5.033 -0.870 1.00 97.06 113 VAL A CA 1
ATOM 797 C C . VAL A 1 113 ? -2.952 4.355 -2.233 1.00 97.06 113 VAL A C 1
ATOM 799 O O . VAL A 1 113 ? -2.033 4.542 -3.021 1.00 97.06 113 VAL A O 1
ATOM 802 N N . LEU A 1 114 ? -4.029 3.633 -2.555 1.00 97.31 114 LEU A N 1
ATOM 803 C CA . LEU A 1 114 ? -4.229 2.958 -3.842 1.00 97.31 114 LEU A CA 1
ATOM 804 C C . LEU A 1 114 ? -4.115 3.934 -5.014 1.00 97.31 114 LEU A C 1
ATOM 806 O O . LEU A 1 114 ? -3.365 3.675 -5.953 1.00 97.31 114 LEU A O 1
ATOM 810 N N . PHE A 1 115 ? -4.827 5.059 -4.935 1.00 95.88 115 PHE A N 1
ATOM 811 C CA . PHE A 1 115 ? -4.837 6.058 -6.002 1.00 95.88 115 PHE A CA 1
ATOM 812 C C . PHE A 1 115 ? -3.661 7.032 -5.926 1.00 95.88 115 PHE A C 1
ATOM 814 O O . PHE A 1 115 ? -3.396 7.729 -6.901 1.00 95.88 115 PHE A O 1
ATOM 821 N N . GLY A 1 116 ? -2.946 7.084 -4.801 1.00 92.94 116 GLY A N 1
ATOM 822 C CA . GLY A 1 116 ? -1.736 7.884 -4.668 1.00 92.94 116 GLY A CA 1
ATOM 823 C C . GLY A 1 116 ? -0.538 7.339 -5.453 1.00 92.94 116 GLY A C 1
ATOM 824 O O . GLY A 1 116 ? -0.606 6.250 -6.035 1.00 92.94 116 GLY A O 1
ATOM 825 N N . PRO A 1 117 ? 0.588 8.069 -5.458 1.00 92.56 117 PRO A N 1
ATOM 826 C CA . PRO A 1 117 ? 1.817 7.605 -6.096 1.00 92.56 117 PRO A CA 1
ATOM 827 C C . PRO A 1 117 ? 2.388 6.350 -5.406 1.00 92.56 117 PRO A C 1
ATOM 829 O O . PRO A 1 117 ? 1.976 6.015 -4.289 1.00 92.56 117 PRO A O 1
ATOM 832 N N . PRO A 1 118 ? 3.316 5.615 -6.047 1.00 93.31 118 PRO A N 1
ATOM 833 C CA . PRO A 1 118 ? 4.076 4.559 -5.379 1.00 93.31 118 PRO A CA 1
ATOM 834 C C . PRO A 1 118 ? 4.846 5.120 -4.183 1.00 93.31 118 PRO A C 1
ATOM 836 O O . PRO A 1 118 ? 5.541 6.130 -4.312 1.00 93.31 118 PRO A O 1
ATOM 839 N N . LEU A 1 119 ? 4.720 4.471 -3.027 1.00 93.88 119 LEU A N 1
ATOM 840 C CA . LEU A 1 119 ? 5.381 4.891 -1.794 1.00 93.88 119 LEU A CA 1
ATOM 841 C C . LEU A 1 119 ? 6.456 3.877 -1.401 1.00 93.88 119 LEU A C 1
ATOM 843 O O . LEU A 1 119 ? 6.207 2.675 -1.426 1.00 93.88 119 LEU A O 1
ATOM 847 N N . PHE A 1 120 ? 7.619 4.378 -0.983 1.00 90.94 120 PHE A N 1
ATOM 848 C CA . PHE A 1 120 ? 8.745 3.658 -0.370 1.00 90.94 120 PHE A CA 1
ATOM 849 C C . PHE A 1 120 ? 9.454 2.581 -1.215 1.00 90.94 120 PHE A C 1
ATOM 851 O O . PHE A 1 120 ? 10.677 2.498 -1.131 1.00 90.94 120 PHE A O 1
ATOM 858 N N . SER A 1 121 ? 8.747 1.795 -2.036 1.00 92.31 121 SER A N 1
ATOM 859 C CA . SER A 1 121 ? 9.316 0.710 -2.851 1.00 92.31 121 SER A CA 1
ATOM 860 C C . SER A 1 121 ? 9.050 0.840 -4.357 1.00 92.31 121 SER A C 1
ATOM 862 O O . SER A 1 121 ? 8.006 1.330 -4.791 1.00 92.31 121 SER A O 1
ATOM 864 N N . SER A 1 122 ? 10.020 0.381 -5.153 1.00 94.00 122 SER A N 1
ATOM 865 C CA . SER A 1 122 ? 9.973 0.257 -6.614 1.00 94.00 122 SER A CA 1
ATOM 866 C C . SER A 1 122 ? 9.688 -1.175 -7.101 1.00 94.00 122 SER A C 1
ATOM 868 O O . SER A 1 122 ? 9.745 -1.424 -8.306 1.00 94.00 122 SER A O 1
ATOM 870 N N . ASP A 1 123 ? 9.349 -2.115 -6.211 1.00 94.94 123 ASP A N 1
ATOM 871 C CA . ASP A 1 123 ? 9.204 -3.543 -6.557 1.00 94.94 123 ASP A CA 1
ATOM 872 C C . ASP A 1 123 ? 8.158 -3.803 -7.654 1.00 94.94 123 ASP A C 1
ATOM 874 O O . ASP A 1 123 ? 8.333 -4.701 -8.476 1.00 94.94 123 ASP A O 1
ATOM 878 N N . VAL A 1 124 ? 7.124 -2.960 -7.758 1.00 96.75 124 VAL A N 1
ATOM 879 C CA . VAL A 1 124 ? 6.118 -3.020 -8.837 1.00 96.75 124 VAL A CA 1
ATOM 880 C C . VAL A 1 124 ? 6.718 -2.980 -10.242 1.00 96.75 124 VAL A C 1
ATOM 882 O O . VAL A 1 124 ? 6.178 -3.596 -11.167 1.00 96.75 124 VAL A O 1
ATOM 885 N N . PHE A 1 125 ? 7.853 -2.301 -10.422 1.00 97.38 125 PHE A N 1
ATOM 886 C CA . PHE A 1 125 ? 8.551 -2.267 -11.705 1.00 97.38 125 PHE A CA 1
ATOM 887 C C . PHE A 1 125 ? 9.305 -3.570 -11.962 1.00 97.38 125 PHE A C 1
ATOM 889 O O . PHE A 1 125 ? 9.269 -4.069 -13.086 1.00 97.38 125 PHE A O 1
ATOM 896 N N . SER A 1 126 ? 9.891 -4.172 -10.924 1.00 97.12 126 SER A N 1
ATOM 897 C CA . SER A 1 126 ? 10.491 -5.506 -11.000 1.00 97.12 126 SER A CA 1
ATOM 898 C C . SER A 1 126 ? 9.433 -6.568 -11.320 1.00 97.12 126 SER A C 1
ATOM 900 O O . SER A 1 126 ? 9.633 -7.357 -12.238 1.00 97.12 126 SER A O 1
ATOM 902 N N . TYR A 1 127 ? 8.266 -6.547 -10.660 1.00 97.69 127 TYR A N 1
ATOM 903 C CA . TYR A 1 127 ? 7.154 -7.458 -10.978 1.00 97.69 127 TYR A CA 1
ATOM 904 C C . TYR A 1 127 ? 6.734 -7.337 -12.446 1.00 97.69 127 TYR A C 1
ATOM 906 O O . TYR A 1 127 ? 6.615 -8.335 -13.152 1.00 97.69 127 TYR A O 1
ATOM 914 N N . THR A 1 128 ? 6.576 -6.100 -12.929 1.00 98.00 128 THR A N 1
ATOM 915 C CA . THR A 1 128 ? 6.235 -5.823 -14.332 1.00 98.00 128 THR A CA 1
ATOM 916 C C . THR A 1 128 ? 7.307 -6.347 -15.291 1.00 98.00 128 THR A C 1
ATOM 918 O O . THR A 1 128 ? 6.980 -6.876 -16.354 1.00 98.00 128 THR A O 1
ATOM 921 N N . ALA A 1 129 ? 8.585 -6.225 -14.927 1.00 98.12 129 ALA A N 1
ATOM 922 C CA . ALA A 1 129 ? 9.689 -6.724 -15.733 1.00 98.12 129 ALA A CA 1
ATOM 923 C C . ALA A 1 129 ? 9.656 -8.254 -15.819 1.00 98.12 129 ALA A C 1
ATOM 925 O O . ALA A 1 129 ? 9.604 -8.790 -16.924 1.00 98.12 129 ALA A O 1
ATOM 926 N N . TYR A 1 130 ? 9.577 -8.954 -14.681 1.00 98.31 130 TYR A N 1
ATOM 927 C CA . TYR A 1 130 ? 9.475 -10.418 -14.648 1.00 98.31 130 TYR A CA 1
ATOM 928 C C . TYR A 1 130 ? 8.253 -10.932 -15.413 1.00 98.31 130 TYR A C 1
ATOM 930 O O . TYR A 1 130 ? 8.348 -11.930 -16.131 1.00 98.31 130 TYR A O 1
ATOM 938 N N . ALA A 1 131 ? 7.129 -10.216 -15.324 1.00 97.94 131 ALA A N 1
ATOM 939 C CA . ALA A 1 131 ? 5.930 -10.543 -16.075 1.00 97.94 131 ALA A CA 1
ATOM 940 C C . ALA A 1 131 ? 6.162 -10.483 -17.591 1.00 97.94 131 ALA A C 1
ATOM 942 O O . ALA A 1 131 ? 5.758 -11.388 -18.317 1.00 97.94 131 ALA A O 1
ATOM 943 N N . ARG A 1 132 ? 6.849 -9.443 -18.081 1.00 98.12 132 ARG A N 1
ATOM 944 C CA . ARG A 1 132 ? 7.160 -9.277 -19.510 1.00 98.12 132 ARG A CA 1
ATOM 945 C C . ARG A 1 132 ? 8.213 -10.265 -20.006 1.00 98.12 132 ARG A C 1
ATOM 947 O O . ARG A 1 132 ? 8.072 -10.758 -21.121 1.00 98.12 132 ARG A O 1
ATOM 954 N N . ILE A 1 133 ? 9.218 -10.595 -19.193 1.00 98.19 133 ILE A N 1
ATOM 955 C CA . ILE A 1 133 ? 10.212 -11.638 -19.509 1.00 98.19 133 ILE A CA 1
ATOM 956 C C . ILE A 1 133 ? 9.508 -12.953 -19.866 1.00 98.19 133 ILE A C 1
ATOM 958 O O . ILE A 1 133 ? 9.760 -13.514 -20.930 1.00 98.19 133 ILE A O 1
ATOM 962 N N . GLY A 1 134 ? 8.568 -13.387 -19.023 1.00 97.44 134 GLY A N 1
ATOM 963 C CA . GLY A 1 134 ? 7.790 -14.600 -19.270 1.00 97.44 134 GLY A CA 1
ATOM 964 C C . GLY A 1 134 ? 6.768 -14.456 -20.393 1.00 97.44 134 GLY A C 1
ATOM 965 O O . GLY A 1 134 ? 6.787 -15.213 -21.358 1.00 97.44 134 GLY A O 1
ATOM 966 N N . ALA A 1 135 ? 5.865 -13.482 -20.275 1.00 97.44 135 ALA A N 1
ATOM 967 C CA . ALA A 1 135 ? 4.673 -13.410 -21.118 1.00 97.44 135 ALA A CA 1
ATOM 968 C C . ALA A 1 135 ? 4.911 -12.802 -22.509 1.00 97.44 135 ALA A C 1
ATOM 970 O O . ALA A 1 135 ? 4.175 -13.119 -23.438 1.00 97.44 135 ALA A O 1
ATOM 971 N N . VAL A 1 136 ? 5.899 -11.910 -22.655 1.00 96.38 136 VAL A N 1
ATOM 972 C CA . VAL A 1 136 ? 6.172 -11.199 -23.918 1.00 96.38 136 VAL A CA 1
ATOM 973 C C . VAL A 1 136 ? 7.389 -11.785 -24.625 1.00 96.38 136 VAL A C 1
ATOM 975 O O . VAL A 1 136 ? 7.335 -12.026 -25.826 1.00 96.38 136 VAL A O 1
ATOM 978 N N . TYR A 1 137 ? 8.474 -12.035 -23.890 1.00 96.81 137 TYR A N 1
ATOM 979 C CA . TYR A 1 137 ? 9.718 -12.552 -24.471 1.00 96.81 137 TYR A CA 1
ATOM 980 C C . TYR A 1 137 ? 9.803 -14.084 -24.486 1.00 96.81 137 TYR A C 1
ATOM 982 O O . TYR A 1 137 ? 10.722 -14.629 -25.094 1.00 96.81 137 TYR A O 1
ATOM 990 N N . GLY A 1 138 ? 8.868 -14.788 -23.835 1.00 96.75 138 GLY A N 1
ATOM 991 C CA . GLY A 1 138 ? 8.852 -16.254 -23.780 1.00 96.75 138 GLY A CA 1
ATOM 992 C C . GLY A 1 138 ? 10.046 -16.857 -23.032 1.00 96.75 138 GLY A C 1
ATOM 993 O O . GLY A 1 138 ? 10.345 -18.038 -23.201 1.00 96.75 138 GLY A O 1
ATOM 994 N N . ALA A 1 139 ? 10.749 -16.054 -22.231 1.00 97.94 139 ALA A N 1
ATOM 995 C CA . ALA A 1 139 ? 11.941 -16.463 -21.507 1.00 97.94 139 ALA A CA 1
ATOM 996 C C . ALA A 1 139 ? 11.620 -16.777 -20.044 1.00 97.94 139 ALA A C 1
ATOM 998 O O . ALA A 1 139 ? 10.646 -16.292 -19.475 1.00 97.94 139 ALA A O 1
ATOM 999 N N . ASN A 1 140 ? 12.459 -17.590 -19.404 1.00 97.31 140 ASN A N 1
ATOM 1000 C CA . ASN A 1 140 ? 12.242 -17.961 -18.013 1.00 97.31 140 ASN A CA 1
ATOM 1001 C C . ASN A 1 140 ? 12.766 -16.858 -17.064 1.00 97.31 140 ASN A C 1
ATOM 1003 O O . ASN A 1 140 ? 13.987 -16.700 -16.960 1.00 97.31 140 ASN A O 1
ATOM 1007 N N . PRO A 1 141 ? 11.899 -16.136 -16.319 1.00 97.56 141 PRO A N 1
ATOM 1008 C CA . PRO A 1 141 ? 12.344 -15.089 -15.397 1.00 97.56 141 PRO A CA 1
ATOM 1009 C C . PRO A 1 141 ? 13.110 -15.638 -14.188 1.00 97.56 141 PRO A C 1
ATOM 1011 O O . PRO A 1 141 ? 13.732 -14.864 -13.473 1.00 97.56 141 PRO A O 1
ATOM 1014 N N . TYR A 1 142 ? 13.097 -16.954 -13.954 1.00 97.94 142 TYR A N 1
ATOM 1015 C CA . TYR A 1 142 ? 13.922 -17.610 -12.933 1.00 97.94 142 TYR A CA 1
ATOM 1016 C C . TYR A 1 142 ? 15.369 -17.841 -13.381 1.00 97.94 142 TYR A C 1
ATOM 1018 O O . TYR A 1 142 ? 16.212 -18.186 -12.559 1.00 97.94 142 TYR A O 1
ATOM 1026 N N . LEU A 1 143 ? 15.665 -17.660 -14.672 1.00 97.81 143 LEU A N 1
ATOM 1027 C CA . LEU A 1 143 ? 17.012 -17.808 -15.229 1.00 97.81 143 LEU A CA 1
ATOM 1028 C C . LEU A 1 143 ? 17.619 -16.473 -15.666 1.00 97.81 143 LEU A C 1
ATOM 1030 O O . LEU A 1 143 ? 18.838 -16.363 -15.763 1.00 97.81 143 LEU A O 1
ATOM 1034 N N . HIS A 1 144 ? 16.786 -15.464 -15.925 1.00 97.38 144 HIS A N 1
ATOM 1035 C CA . HIS A 1 144 ? 17.224 -14.189 -16.478 1.00 97.38 144 HIS A CA 1
ATOM 1036 C C . HIS A 1 144 ? 16.611 -13.007 -15.726 1.00 97.38 144 HIS A C 1
ATOM 1038 O O . HIS A 1 144 ? 15.401 -12.970 -15.493 1.00 97.38 144 HIS A O 1
ATOM 1044 N N . GLY A 1 145 ? 17.454 -12.030 -15.392 1.00 96.94 145 GLY A N 1
ATOM 1045 C CA . GLY A 1 145 ? 17.027 -10.742 -14.854 1.00 96.94 145 GLY A CA 1
ATOM 1046 C C . GLY A 1 145 ? 16.578 -9.750 -15.943 1.00 96.94 145 GLY A C 1
ATOM 1047 O O . GLY A 1 145 ? 16.849 -9.962 -17.131 1.00 96.94 145 GLY A O 1
ATOM 1048 N N . PRO A 1 146 ? 15.908 -8.651 -15.553 1.00 97.44 146 PRO A N 1
ATOM 1049 C CA . PRO A 1 146 ? 15.471 -7.573 -16.446 1.00 97.44 146 PRO A CA 1
ATOM 1050 C C . PRO A 1 146 ? 16.529 -7.015 -17.408 1.00 97.44 146 PRO A C 1
ATOM 1052 O O . PRO A 1 146 ? 16.185 -6.685 -18.541 1.00 97.44 146 PRO A O 1
ATOM 1055 N N . GLY A 1 147 ? 17.795 -6.933 -16.992 1.00 97.00 147 GLY A N 1
ATOM 1056 C CA . GLY A 1 147 ? 18.900 -6.378 -17.780 1.00 97.00 147 GLY A CA 1
ATOM 1057 C C . GLY A 1 147 ? 19.202 -7.145 -19.072 1.00 97.00 147 GLY A C 1
ATOM 1058 O O . GLY A 1 147 ? 19.802 -6.593 -19.990 1.00 97.00 147 GLY A O 1
ATOM 1059 N N . ALA A 1 148 ? 18.735 -8.393 -19.192 1.00 97.19 148 ALA A N 1
ATOM 1060 C CA . ALA A 1 148 ? 18.905 -9.209 -20.394 1.00 97.19 148 ALA A CA 1
ATOM 1061 C C . ALA A 1 148 ? 17.892 -8.898 -21.517 1.00 97.19 148 ALA A C 1
ATOM 1063 O O . ALA A 1 148 ? 17.975 -9.499 -22.589 1.00 97.19 148 ALA A O 1
ATOM 1064 N N . PHE A 1 149 ? 16.928 -7.994 -21.294 1.00 97.38 149 PHE A N 1
ATOM 1065 C CA . PHE A 1 149 ? 15.814 -7.748 -22.217 1.00 97.38 149 PHE A CA 1
ATOM 1066 C C . PHE A 1 149 ? 15.612 -6.256 -22.524 1.00 97.38 149 PHE A C 1
ATOM 1068 O O . PHE A 1 149 ? 15.869 -5.404 -21.671 1.00 97.38 149 PHE A O 1
ATOM 1075 N N . PRO A 1 150 ? 15.082 -5.910 -23.715 1.00 94.81 150 PRO A N 1
ATOM 1076 C CA . PRO A 1 150 ? 14.854 -4.522 -24.115 1.00 94.81 150 PRO A CA 1
ATOM 1077 C C . PRO A 1 150 ? 13.623 -3.923 -23.406 1.00 94.81 150 PRO A C 1
ATOM 1079 O O . PRO A 1 150 ? 12.526 -3.824 -23.951 1.00 94.81 150 PRO A O 1
ATOM 1082 N N . LEU A 1 151 ? 13.791 -3.530 -22.143 1.00 93.69 151 LEU A N 1
ATOM 1083 C CA . LEU A 1 151 ? 12.753 -2.954 -21.278 1.00 93.69 151 LEU A CA 1
ATOM 1084 C C . LEU A 1 151 ? 12.866 -1.423 -21.168 1.00 93.69 151 LEU A C 1
ATOM 1086 O O . LEU A 1 151 ? 12.603 -0.873 -20.107 1.00 93.69 151 LEU A O 1
ATOM 1090 N N . GLU A 1 152 ? 13.245 -0.730 -22.243 1.00 88.19 152 GLU A N 1
ATOM 1091 C CA . GLU A 1 152 ? 13.724 0.669 -22.260 1.00 88.19 152 GLU A CA 1
ATOM 1092 C C . GLU A 1 152 ? 12.951 1.652 -21.359 1.00 88.19 152 GLU A C 1
ATOM 1094 O O . GLU A 1 152 ? 13.553 2.329 -20.532 1.00 88.19 152 GLU A O 1
ATOM 1099 N N . ALA A 1 153 ? 11.617 1.709 -21.455 1.00 92.12 153 ALA A N 1
ATOM 1100 C CA . ALA A 1 153 ? 10.803 2.626 -20.643 1.00 92.12 153 ALA A CA 1
ATOM 1101 C C . ALA A 1 153 ? 10.638 2.193 -19.171 1.00 92.12 153 ALA A C 1
ATOM 1103 O O . ALA A 1 153 ? 10.303 3.010 -18.316 1.00 92.12 153 ALA A O 1
ATOM 1104 N N . LEU A 1 154 ? 10.821 0.904 -18.877 1.00 95.00 154 LEU A N 1
ATOM 1105 C CA . LEU A 1 154 ? 10.656 0.315 -17.547 1.00 95.00 154 LEU A CA 1
ATOM 1106 C C . LEU A 1 154 ? 11.987 0.231 -16.791 1.00 95.00 154 LEU A C 1
ATOM 1108 O O . LEU A 1 154 ? 12.006 0.425 -15.581 1.00 95.00 154 LEU A O 1
ATOM 1112 N N . HIS A 1 155 ? 13.088 -0.028 -17.497 1.00 94.94 155 HIS A N 1
ATOM 1113 C CA . HIS A 1 155 ? 14.409 -0.292 -16.934 1.00 94.94 155 HIS A CA 1
ATOM 1114 C C . HIS A 1 155 ? 14.898 0.794 -15.954 1.00 94.94 155 HIS A C 1
ATOM 1116 O O . HIS A 1 155 ? 15.337 0.426 -14.867 1.00 94.94 155 HIS A O 1
ATOM 1122 N N . PRO A 1 156 ? 14.754 2.110 -16.226 1.00 94.88 156 PRO A N 1
ATOM 1123 C CA . PRO A 1 156 ? 15.168 3.157 -15.283 1.00 94.88 156 PRO A CA 1
ATOM 1124 C C . PRO A 1 156 ? 14.381 3.165 -13.963 1.00 94.88 156 PRO A C 1
ATOM 1126 O O . PRO A 1 156 ? 14.823 3.766 -12.988 1.00 94.88 156 PRO A O 1
ATOM 1129 N N . LEU A 1 157 ? 13.203 2.534 -13.935 1.00 95.94 157 LEU A N 1
ATOM 1130 C CA . LEU A 1 157 ? 12.309 2.505 -12.776 1.00 95.94 157 LEU A CA 1
ATOM 1131 C C . LEU A 1 157 ? 12.611 1.318 -11.846 1.00 95.94 157 LEU A C 1
ATOM 1133 O O . LEU A 1 157 ? 12.215 1.334 -10.678 1.00 95.94 157 LEU A O 1
ATOM 1137 N N . ILE A 1 158 ? 13.313 0.300 -12.352 1.00 96.31 158 ILE A N 1
ATOM 1138 C CA . ILE A 1 158 ? 13.687 -0.911 -11.616 1.00 96.31 158 ILE A CA 1
ATOM 1139 C C . ILE A 1 158 ? 14.794 -0.567 -10.615 1.00 96.31 158 ILE A C 1
ATOM 1141 O O . ILE A 1 158 ? 15.758 0.121 -10.946 1.00 96.31 158 ILE A O 1
ATOM 1145 N N . GLY A 1 159 ? 14.660 -1.042 -9.372 1.00 94.31 159 GLY A N 1
ATOM 1146 C CA . GLY A 1 159 ? 15.717 -0.892 -8.367 1.00 94.31 159 GLY A CA 1
ATOM 1147 C C . GLY A 1 159 ? 17.025 -1.519 -8.853 1.00 94.31 159 GLY A C 1
ATOM 1148 O O . GLY A 1 159 ? 17.006 -2.622 -9.385 1.00 94.31 159 GLY A O 1
ATOM 1149 N N . VAL A 1 160 ? 18.157 -0.839 -8.660 1.00 93.19 160 VAL A N 1
ATOM 1150 C CA . VAL A 1 160 ? 19.465 -1.257 -9.208 1.00 93.19 160 VAL A CA 1
ATOM 1151 C C . VAL A 1 160 ? 19.817 -2.700 -8.831 1.00 93.19 160 VAL A C 1
ATOM 1153 O O . VAL A 1 160 ? 20.297 -3.456 -9.667 1.00 93.19 160 VAL A O 1
ATOM 1156 N N . GLN A 1 161 ? 19.499 -3.115 -7.604 1.00 93.25 161 GLN A N 1
ATOM 1157 C CA . GLN A 1 161 ? 19.726 -4.479 -7.118 1.00 93.25 161 GLN A CA 1
ATOM 1158 C C . GLN A 1 161 ? 18.904 -5.560 -7.846 1.00 93.25 161 GLN A C 1
ATOM 1160 O O . GLN A 1 161 ? 19.190 -6.747 -7.717 1.00 93.25 161 GLN A O 1
ATOM 1165 N N . TRP A 1 162 ? 17.867 -5.167 -8.587 1.00 95.69 162 TRP A N 1
ATOM 1166 C CA . TRP A 1 162 ? 16.941 -6.064 -9.273 1.00 95.69 162 TRP A CA 1
ATOM 1167 C C . TRP A 1 162 ? 17.184 -6.159 -10.782 1.00 95.69 162 TRP A C 1
ATOM 1169 O O . TRP A 1 162 ? 16.532 -6.968 -11.429 1.00 95.69 162 TRP A O 1
ATOM 1179 N N . ILE A 1 163 ? 18.095 -5.363 -11.353 1.00 96.00 163 ILE A N 1
ATOM 1180 C CA . ILE A 1 163 ? 18.324 -5.328 -12.808 1.00 96.00 163 ILE A CA 1
ATOM 1181 C C . ILE A 1 163 ? 18.862 -6.670 -13.318 1.00 96.00 163 ILE A C 1
ATOM 1183 O O . ILE A 1 163 ? 18.315 -7.224 -14.267 1.00 96.00 163 ILE A O 1
ATOM 1187 N N . ASP A 1 164 ? 19.877 -7.229 -12.664 1.00 97.25 164 ASP A N 1
ATOM 1188 C CA . ASP A 1 164 ? 20.516 -8.485 -13.091 1.00 97.25 164 ASP A CA 1
ATOM 1189 C C . ASP A 1 164 ? 20.044 -9.705 -12.287 1.00 97.25 164 ASP A C 1
ATOM 1191 O O . ASP A 1 164 ? 20.550 -10.814 -12.451 1.00 97.25 164 ASP A O 1
ATOM 1195 N N . THR A 1 165 ? 19.057 -9.510 -11.416 1.00 97.44 165 THR A N 1
ATOM 1196 C CA . THR A 1 165 ? 18.567 -10.541 -10.501 1.00 97.44 165 THR A CA 1
ATOM 1197 C C . THR A 1 165 ? 17.392 -11.280 -11.144 1.00 97.44 165 THR A C 1
ATOM 1199 O O . THR A 1 165 ? 16.400 -10.641 -11.496 1.00 97.44 165 THR A O 1
ATOM 1202 N N . PRO A 1 166 ? 17.458 -12.615 -11.317 1.00 97.56 166 PRO A N 1
ATOM 1203 C CA . PRO A 1 166 ? 16.289 -13.409 -11.676 1.00 97.56 166 PRO A CA 1
ATOM 1204 C C . PRO A 1 166 ? 15.198 -13.299 -10.609 1.00 97.56 166 PRO A C 1
ATOM 1206 O O . PRO A 1 166 ? 15.456 -12.952 -9.457 1.00 97.56 166 PRO A O 1
ATOM 1209 N N . THR A 1 167 ? 13.962 -13.623 -10.975 1.00 96.19 167 THR A N 1
ATOM 1210 C CA . THR A 1 167 ? 12.837 -13.483 -10.055 1.00 96.19 167 THR A CA 1
ATOM 1211 C C . THR A 1 167 ? 13.019 -14.343 -8.801 1.00 96.19 167 THR A C 1
ATOM 1213 O O . THR A 1 167 ? 13.266 -15.546 -8.870 1.00 96.19 167 THR A O 1
ATOM 1216 N N . VAL A 1 168 ? 12.880 -13.703 -7.638 1.00 94.50 168 VAL A N 1
ATOM 1217 C CA . VAL A 1 168 ? 12.928 -14.344 -6.312 1.00 94.50 168 VAL A CA 1
ATOM 1218 C C . VAL A 1 168 ? 11.533 -14.691 -5.785 1.00 94.50 168 VAL A C 1
ATOM 1220 O O . VAL A 1 168 ? 11.389 -15.219 -4.684 1.00 94.50 168 VAL A O 1
ATOM 1223 N N . TYR A 1 169 ? 10.490 -14.371 -6.553 1.00 94.38 169 TYR A N 1
ATOM 1224 C CA . TYR A 1 169 ? 9.105 -14.552 -6.140 1.00 94.38 169 TYR A CA 1
ATOM 1225 C C . TYR A 1 169 ? 8.587 -15.947 -6.497 1.00 94.38 169 TYR A C 1
ATOM 1227 O O . TYR A 1 169 ? 8.996 -16.567 -7.483 1.00 94.38 169 TYR A O 1
ATOM 1235 N N . GLY A 1 170 ? 7.660 -16.453 -5.679 1.00 92.94 170 GLY A N 1
ATOM 1236 C CA . GLY A 1 170 ? 7.106 -17.795 -5.838 1.00 92.94 170 GLY A CA 1
ATOM 1237 C C . GLY A 1 170 ? 6.388 -17.999 -7.187 1.00 92.94 170 GLY A C 1
ATOM 1238 O O . GLY A 1 170 ? 5.773 -17.054 -7.690 1.00 92.94 170 GLY A O 1
ATOM 1239 N N . PRO A 1 171 ? 6.396 -19.226 -7.755 1.00 93.75 171 PRO A N 1
ATOM 1240 C CA . PRO A 1 171 ? 5.819 -19.525 -9.073 1.00 93.75 171 PRO A CA 1
ATOM 1241 C C . PRO A 1 171 ? 4.376 -19.068 -9.267 1.00 93.75 171 PRO A C 1
ATOM 1243 O O . PRO A 1 171 ? 4.027 -18.596 -10.346 1.00 93.75 171 PRO A O 1
ATOM 1246 N N . LEU A 1 172 ? 3.546 -19.157 -8.224 1.00 93.06 172 LEU A N 1
ATOM 1247 C CA . LEU A 1 172 ? 2.152 -18.727 -8.293 1.00 93.06 172 LEU A CA 1
ATOM 1248 C C . LEU A 1 172 ? 2.028 -17.216 -8.538 1.00 93.06 172 LEU A C 1
ATOM 1250 O O . LEU A 1 172 ? 1.318 -16.803 -9.451 1.00 93.06 172 LEU A O 1
ATOM 1254 N N . PHE A 1 173 ? 2.741 -16.389 -7.767 1.00 95.19 173 PHE A N 1
ATOM 1255 C CA . PHE A 1 173 ? 2.725 -14.938 -7.965 1.00 95.19 173 PHE A CA 1
ATOM 1256 C C . PHE A 1 173 ? 3.297 -14.562 -9.334 1.00 95.19 173 PHE A C 1
ATOM 1258 O O . PHE A 1 173 ? 2.700 -13.758 -10.048 1.00 95.19 173 PHE A O 1
ATOM 1265 N N . THR A 1 174 ? 4.406 -15.190 -9.735 1.00 95.75 174 THR A N 1
ATOM 1266 C CA . THR A 1 174 ? 5.014 -14.953 -11.049 1.00 95.75 174 THR A CA 1
ATOM 1267 C C . THR A 1 174 ? 4.038 -15.285 -12.176 1.00 95.75 174 THR A C 1
ATOM 1269 O O . THR A 1 174 ? 3.842 -14.459 -13.063 1.00 95.75 174 THR A O 1
ATOM 1272 N N . ALA A 1 175 ? 3.348 -16.426 -12.115 1.00 94.81 175 ALA A N 1
ATOM 1273 C CA . ALA A 1 175 ? 2.345 -16.802 -13.109 1.00 94.81 175 ALA A CA 1
ATOM 1274 C C . ALA A 1 175 ? 1.161 -15.819 -13.148 1.00 94.81 175 ALA A C 1
ATOM 1276 O O . ALA A 1 175 ? 0.733 -15.413 -14.226 1.00 94.81 175 ALA A O 1
ATOM 1277 N N . LEU A 1 176 ? 0.659 -15.384 -11.987 1.00 95.44 176 LEU A N 1
ATOM 1278 C CA . LEU A 1 176 ? -0.418 -14.391 -11.914 1.00 95.44 176 LEU A CA 1
ATOM 1279 C C . LEU A 1 176 ? 0.010 -13.030 -12.477 1.00 95.44 176 LEU A C 1
ATOM 1281 O O . LEU A 1 176 ? -0.791 -12.350 -13.117 1.00 95.44 176 LEU A O 1
ATOM 1285 N N . SER A 1 177 ? 1.278 -12.650 -12.299 1.00 96.81 177 SER A N 1
ATOM 1286 C CA . SER A 1 177 ? 1.809 -11.384 -12.812 1.00 96.81 177 SER A CA 1
ATOM 1287 C C . SER A 1 177 ? 1.761 -11.297 -14.346 1.00 96.81 177 SER A C 1
ATOM 1289 O O . SER A 1 177 ? 1.629 -10.205 -14.898 1.00 96.81 177 SER A O 1
ATOM 1291 N N . TYR A 1 178 ? 1.762 -12.436 -15.053 1.00 97.56 178 TYR A N 1
ATOM 1292 C CA . TYR A 1 178 ? 1.695 -12.484 -16.520 1.00 97.56 178 TYR A CA 1
ATOM 1293 C C . TYR A 1 178 ? 0.383 -11.915 -17.065 1.00 97.56 178 TYR A C 1
ATOM 1295 O O . TYR A 1 178 ? 0.377 -11.329 -18.147 1.00 97.56 178 TYR A O 1
ATOM 1303 N N . LEU A 1 179 ? -0.706 -11.992 -16.292 1.00 97.31 179 LEU A N 1
ATOM 1304 C CA . LEU A 1 179 ? -1.992 -11.380 -16.643 1.00 97.31 179 LEU A CA 1
ATOM 1305 C C . LEU A 1 179 ? -1.897 -9.850 -16.761 1.00 97.31 179 LEU A C 1
ATOM 1307 O O . LEU A 1 179 ? -2.706 -9.230 -17.449 1.00 97.31 179 LEU A O 1
ATOM 1311 N N . LEU A 1 180 ? -0.905 -9.240 -16.106 1.00 97.56 180 LEU A N 1
ATOM 1312 C CA . LEU A 1 180 ? -0.680 -7.795 -16.094 1.00 97.56 180 LEU A CA 1
ATOM 1313 C C . LEU A 1 180 ? 0.384 -7.349 -17.113 1.00 97.56 180 LEU A C 1
ATOM 1315 O O . LEU A 1 180 ? 0.506 -6.156 -17.398 1.00 97.56 180 LEU A O 1
ATOM 1319 N N . ALA A 1 181 ? 1.123 -8.285 -17.719 1.00 97.00 181 ALA A N 1
ATOM 1320 C CA . ALA A 1 181 ? 2.192 -7.988 -18.676 1.00 97.00 181 ALA A CA 1
ATOM 1321 C C . ALA A 1 181 ? 1.766 -7.087 -19.859 1.00 97.00 181 ALA A C 1
ATOM 1323 O O . ALA A 1 181 ? 2.556 -6.202 -20.216 1.00 97.00 181 ALA A O 1
ATOM 1324 N N . PRO A 1 182 ? 0.549 -7.227 -20.438 1.00 96.25 182 PRO A N 1
ATOM 1325 C CA . PRO A 1 182 ? 0.094 -6.369 -21.536 1.00 96.25 182 PRO A CA 1
ATOM 1326 C C . PRO A 1 182 ? -0.172 -4.913 -21.131 1.00 96.25 182 PRO A C 1
ATOM 1328 O O . PRO A 1 182 ? -0.294 -4.046 -21.994 1.00 96.25 182 PRO A O 1
ATOM 1331 N N . LEU A 1 183 ? -0.300 -4.623 -19.832 1.00 96.81 183 LEU A N 1
ATOM 1332 C CA . LEU A 1 183 ? -0.634 -3.286 -19.357 1.00 96.81 183 LEU A CA 1
ATOM 1333 C C . LEU A 1 183 ? 0.542 -2.305 -19.532 1.00 96.81 183 LEU A C 1
ATOM 1335 O O . LEU A 1 183 ? 1.728 -2.653 -19.455 1.00 96.81 183 LEU A O 1
ATOM 1339 N N . GLY A 1 184 ? 0.202 -1.024 -19.697 1.00 95.81 184 GLY A N 1
ATOM 1340 C CA . GLY A 1 184 ? 1.159 0.076 -19.565 1.00 95.81 184 GLY A CA 1
ATOM 1341 C C . GLY A 1 184 ? 1.704 0.187 -18.135 1.00 95.81 184 GLY A C 1
ATOM 1342 O O . GLY A 1 184 ? 1.138 -0.377 -17.200 1.00 95.81 184 GLY A O 1
ATOM 1343 N N . ILE A 1 185 ? 2.795 0.932 -17.938 1.00 95.62 185 ILE A N 1
ATOM 1344 C CA . ILE A 1 185 ? 3.480 1.009 -16.632 1.00 95.62 185 ILE A CA 1
ATOM 1345 C C . ILE A 1 185 ? 2.555 1.579 -15.544 1.00 95.62 185 ILE A C 1
ATOM 1347 O O . ILE A 1 185 ? 2.448 1.005 -14.466 1.00 95.62 185 ILE A O 1
ATOM 1351 N N . ALA A 1 186 ? 1.827 2.660 -15.841 1.00 95.19 186 ALA A N 1
ATOM 1352 C CA . ALA A 1 186 ? 0.889 3.275 -14.897 1.00 95.19 186 ALA A CA 1
ATOM 1353 C C . ALA A 1 186 ? -0.225 2.306 -14.466 1.00 95.19 186 ALA A C 1
ATOM 1355 O O . ALA A 1 186 ? -0.556 2.196 -13.287 1.00 95.19 186 ALA A O 1
ATOM 1356 N N . ALA A 1 187 ? -0.777 1.575 -15.438 1.00 96.69 187 ALA A N 1
ATOM 1357 C CA . ALA A 1 187 ? -1.822 0.590 -15.201 1.00 96.69 187 ALA A CA 1
ATOM 1358 C C . ALA A 1 187 ? -1.294 -0.616 -14.410 1.00 96.69 187 ALA A C 1
ATOM 1360 O O . ALA A 1 187 ? -1.993 -1.094 -13.524 1.00 96.69 187 ALA A O 1
ATOM 1361 N N . ASN A 1 188 ? -0.054 -1.054 -14.659 1.00 97.25 188 ASN A N 1
ATOM 1362 C CA . ASN A 1 188 ? 0.620 -2.072 -13.850 1.00 97.25 188 ASN A CA 1
ATOM 1363 C C . ASN A 1 188 ? 0.774 -1.626 -12.392 1.00 97.25 188 ASN A C 1
ATOM 1365 O O . ASN A 1 188 ? 0.391 -2.360 -11.488 1.00 97.25 188 ASN A O 1
ATOM 1369 N N . VAL A 1 189 ? 1.268 -0.406 -12.154 1.00 97.00 189 VAL A N 1
ATOM 1370 C CA . VAL A 1 189 ? 1.389 0.161 -10.800 1.00 97.00 189 VAL A CA 1
ATOM 1371 C C . VAL A 1 189 ? 0.041 0.136 -10.079 1.00 97.00 189 VAL A C 1
ATOM 1373 O O . VAL A 1 189 ? -0.047 -0.371 -8.962 1.00 97.00 189 VAL A O 1
ATOM 1376 N N . LEU A 1 190 ? -1.019 0.633 -10.722 1.00 97.62 190 LEU A N 1
ATOM 1377 C CA . LEU A 1 190 ? -2.357 0.614 -10.136 1.00 97.62 190 LEU A CA 1
ATOM 1378 C C . LEU A 1 190 ? -2.850 -0.819 -9.887 1.00 97.62 190 LEU A C 1
ATOM 1380 O O . LEU A 1 190 ? -3.425 -1.080 -8.835 1.00 97.62 190 LEU A O 1
ATOM 1384 N N . ALA A 1 191 ? -2.606 -1.748 -10.815 1.00 98.00 191 ALA A N 1
ATOM 1385 C CA . ALA A 1 191 ? -3.020 -3.142 -10.693 1.00 98.00 191 ALA A CA 1
ATOM 1386 C C . ALA A 1 191 ? -2.327 -3.854 -9.521 1.00 98.00 191 ALA A C 1
ATOM 1388 O O . ALA A 1 191 ? -3.013 -4.461 -8.702 1.00 98.00 191 ALA A O 1
ATOM 1389 N N . TYR A 1 192 ? -1.004 -3.733 -9.370 1.00 98.00 192 TYR A N 1
ATOM 1390 C CA . TYR A 1 192 ? -0.292 -4.324 -8.229 1.00 98.00 192 TYR A CA 1
ATOM 1391 C C . TYR A 1 192 ? -0.732 -3.711 -6.900 1.00 98.00 192 TYR A C 1
ATOM 1393 O O . TYR A 1 192 ? -0.978 -4.438 -5.938 1.00 98.00 192 TYR A O 1
ATOM 1401 N N . LYS A 1 193 ? -0.929 -2.387 -6.847 1.00 98.12 193 LYS A N 1
ATOM 1402 C CA . LYS A 1 193 ? -1.481 -1.725 -5.656 1.00 98.12 193 LYS A CA 1
ATOM 1403 C C . LYS A 1 193 ? -2.912 -2.174 -5.362 1.00 98.12 193 LYS A C 1
ATOM 1405 O O . LYS A 1 193 ? -3.266 -2.327 -4.197 1.00 98.12 193 LYS A O 1
ATOM 1410 N N . ALA A 1 194 ? -3.725 -2.436 -6.385 1.00 98.25 194 ALA A N 1
ATOM 1411 C CA . ALA A 1 194 ? -5.077 -2.965 -6.221 1.00 98.25 194 ALA A CA 1
ATOM 1412 C C . ALA A 1 194 ? -5.064 -4.403 -5.686 1.00 98.25 194 ALA A C 1
ATOM 1414 O O . ALA A 1 194 ? -5.828 -4.710 -4.774 1.00 98.25 194 ALA A O 1
ATOM 1415 N N . VAL A 1 195 ? -4.168 -5.260 -6.186 1.00 97.88 195 VAL A N 1
ATOM 1416 C CA . VAL A 1 195 ? -3.958 -6.619 -5.658 1.00 97.88 195 VAL A CA 1
ATOM 1417 C C . VAL A 1 195 ? -3.512 -6.561 -4.196 1.00 97.88 195 VAL A C 1
ATOM 1419 O O . VAL A 1 195 ? -4.092 -7.247 -3.354 1.00 97.88 195 VAL A O 1
ATOM 1422 N N . ALA A 1 196 ? -2.549 -5.699 -3.864 1.00 98.00 196 ALA A N 1
ATOM 1423 C CA . ALA A 1 196 ? -2.092 -5.485 -2.494 1.00 98.00 196 ALA A CA 1
ATOM 1424 C C . ALA A 1 196 ? -3.223 -4.970 -1.580 1.00 98.00 196 ALA A C 1
ATOM 1426 O O . ALA A 1 196 ? -3.425 -5.496 -0.485 1.00 98.00 196 ALA A O 1
ATOM 1427 N N . ALA A 1 197 ? -4.019 -3.997 -2.043 1.00 98.50 197 ALA A N 1
ATOM 1428 C CA . ALA A 1 197 ? -5.173 -3.470 -1.313 1.00 98.50 197 ALA A CA 1
ATOM 1429 C C . ALA A 1 197 ? -6.235 -4.547 -1.062 1.00 98.50 197 ALA A C 1
ATOM 1431 O O . ALA A 1 197 ? -6.694 -4.705 0.067 1.00 98.50 197 ALA A O 1
ATOM 1432 N N . ALA A 1 198 ? -6.604 -5.306 -2.096 1.00 98.25 198 ALA A N 1
ATOM 1433 C CA . ALA A 1 198 ? -7.569 -6.393 -1.987 1.00 98.25 198 ALA A CA 1
ATOM 1434 C C . ALA A 1 198 ? -7.082 -7.473 -1.014 1.00 98.25 198 ALA A C 1
ATOM 1436 O O . ALA A 1 198 ? -7.853 -7.921 -0.169 1.00 98.25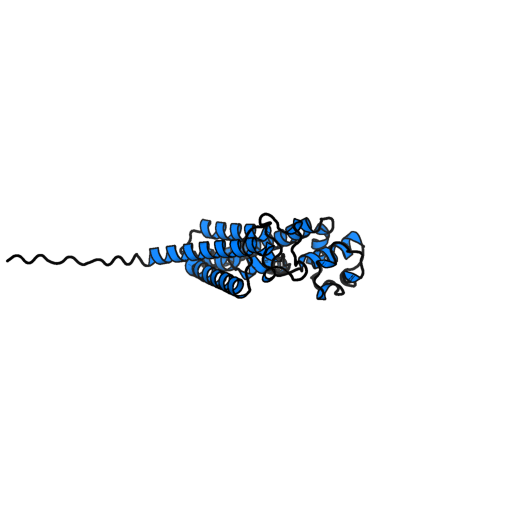 198 ALA A O 1
ATOM 1437 N N . SER A 1 199 ? -5.794 -7.820 -1.070 1.00 97.50 199 SER A N 1
ATOM 1438 C CA . SER A 1 199 ? -5.179 -8.802 -0.171 1.00 97.50 199 SER A CA 1
ATOM 1439 C C . SER A 1 199 ? -5.167 -8.318 1.283 1.00 97.50 199 SER A C 1
ATOM 1441 O O . SER A 1 199 ? -5.552 -9.060 2.180 1.00 97.50 199 SER A O 1
ATOM 1443 N N . SER A 1 200 ? -4.825 -7.047 1.529 1.00 98.19 200 SER A N 1
ATOM 1444 C CA . SER A 1 200 ? -4.893 -6.423 2.863 1.00 98.19 200 SER A CA 1
ATOM 1445 C C . SER A 1 200 ? -6.317 -6.414 3.438 1.00 98.19 200 SER A C 1
ATOM 1447 O O . SER A 1 200 ? -6.539 -6.730 4.612 1.00 98.19 200 SER A O 1
ATOM 1449 N N . LEU A 1 201 ? -7.314 -6.084 2.610 1.00 98.25 201 LEU A N 1
ATOM 1450 C CA . LEU A 1 201 ? -8.721 -6.092 3.016 1.00 98.25 201 LEU A CA 1
ATOM 1451 C C . LEU A 1 201 ? -9.229 -7.517 3.274 1.00 98.25 201 LEU A C 1
ATOM 1453 O O . LEU A 1 201 ? -9.951 -7.730 4.250 1.00 98.25 201 LEU A O 1
ATOM 1457 N N . ALA A 1 202 ? -8.823 -8.489 2.453 1.00 98.00 202 ALA A N 1
ATOM 1458 C CA . ALA A 1 202 ? -9.116 -9.902 2.665 1.00 98.00 202 ALA A CA 1
ATOM 1459 C C . ALA A 1 202 ? -8.507 -10.398 3.983 1.00 98.00 202 ALA A C 1
ATOM 1461 O O . ALA A 1 202 ? -9.234 -10.939 4.812 1.00 98.00 202 ALA A O 1
ATOM 1462 N N . LEU A 1 203 ? -7.229 -10.108 4.242 1.00 97.31 203 LEU A N 1
ATOM 1463 C CA . LEU A 1 203 ? -6.557 -10.428 5.504 1.00 97.31 203 LEU A CA 1
ATOM 1464 C C . LEU A 1 203 ? -7.282 -9.799 6.705 1.00 97.31 203 LEU A C 1
ATOM 1466 O O . LEU A 1 203 ? -7.561 -10.465 7.700 1.00 97.31 203 LEU A O 1
ATOM 1470 N N . THR A 1 204 ? -7.674 -8.528 6.596 1.00 97.75 204 THR A N 1
ATOM 1471 C CA . THR A 1 204 ? -8.458 -7.841 7.635 1.00 97.75 204 THR A CA 1
ATOM 1472 C C . THR A 1 204 ? -9.790 -8.553 7.901 1.00 97.75 204 THR A C 1
ATOM 1474 O O . THR A 1 204 ? -10.185 -8.720 9.058 1.00 97.75 204 THR A O 1
ATOM 1477 N N . TYR A 1 205 ? -10.482 -8.994 6.847 1.00 97.81 205 TYR A N 1
ATOM 1478 C CA . TYR A 1 205 ? -11.725 -9.755 6.956 1.00 97.81 205 TYR A CA 1
ATOM 1479 C C . TYR A 1 205 ? -11.511 -11.136 7.593 1.00 97.81 205 TYR A C 1
ATOM 1481 O O . TYR A 1 205 ? -12.281 -11.516 8.478 1.00 97.81 205 TYR A O 1
ATOM 1489 N N . LEU A 1 206 ? -10.466 -11.867 7.195 1.00 96.94 206 LEU A N 1
ATOM 1490 C CA . LEU A 1 206 ? -10.124 -13.173 7.761 1.00 96.94 206 LEU A CA 1
ATOM 1491 C C . LEU A 1 206 ? -9.821 -13.059 9.257 1.00 96.94 206 LEU A C 1
ATOM 1493 O O . LEU A 1 206 ? -10.399 -13.796 10.055 1.00 96.94 206 LEU A O 1
ATOM 1497 N N . ILE A 1 207 ? -9.030 -12.065 9.665 1.00 96.69 207 ILE A N 1
ATOM 1498 C CA . ILE A 1 207 ? -8.717 -11.802 11.076 1.00 96.69 207 ILE A CA 1
ATOM 1499 C C . ILE A 1 207 ? -9.960 -11.386 11.868 1.00 96.69 207 ILE A C 1
ATOM 1501 O O . ILE A 1 207 ? -10.183 -11.869 12.981 1.00 96.69 207 ILE A O 1
ATOM 1505 N N . TRP A 1 208 ? -10.819 -10.539 11.295 1.00 97.25 208 TRP A N 1
ATOM 1506 C CA . TRP A 1 208 ? -12.112 -10.206 11.896 1.00 97.25 208 TRP A CA 1
ATOM 1507 C C . TRP A 1 208 ? -12.975 -11.458 12.114 1.00 97.25 208 TRP A C 1
ATOM 1509 O O . TRP A 1 208 ? -13.535 -11.650 13.200 1.00 97.25 208 TRP A O 1
ATOM 1519 N N . ARG A 1 209 ? -13.063 -12.330 11.102 1.00 97.25 209 ARG A N 1
ATOM 1520 C CA . ARG A 1 209 ? -13.834 -13.578 11.146 1.00 97.25 209 ARG A CA 1
ATOM 1521 C C . ARG A 1 209 ? -13.253 -14.550 12.171 1.00 97.25 209 ARG A C 1
ATOM 1523 O O . ARG A 1 209 ? -14.007 -15.099 12.972 1.00 97.25 209 ARG A O 1
ATOM 1530 N N . ALA A 1 210 ? -11.935 -14.717 12.209 1.00 96.69 210 ALA A N 1
ATOM 1531 C CA . ALA A 1 210 ? -11.246 -15.548 13.190 1.00 96.69 210 ALA A CA 1
ATOM 1532 C C . ALA A 1 210 ? -11.496 -15.048 14.622 1.00 96.69 210 ALA A C 1
ATOM 1534 O O . ALA A 1 210 ? -11.865 -15.833 15.496 1.00 96.69 210 ALA A O 1
ATOM 1535 N N . ALA A 1 211 ? -11.400 -13.736 14.859 1.00 97.00 211 ALA A N 1
ATOM 1536 C CA . ALA A 1 211 ? -11.697 -13.140 16.159 1.00 97.00 211 ALA A CA 1
ATOM 1537 C C . ALA A 1 211 ? -13.159 -13.364 16.580 1.00 97.00 211 ALA A C 1
ATOM 1539 O O . ALA A 1 211 ? -13.411 -13.730 17.729 1.00 97.00 211 ALA A O 1
ATOM 1540 N N . ARG A 1 212 ? -14.118 -13.231 15.646 1.00 96.75 212 ARG A N 1
ATOM 1541 C CA . ARG A 1 212 ? -15.536 -13.565 15.885 1.00 96.75 212 ARG A CA 1
ATOM 1542 C C . ARG A 1 212 ? -15.718 -15.019 16.310 1.00 96.75 212 ARG A C 1
ATOM 1544 O O . ARG A 1 212 ? -16.427 -15.269 17.278 1.00 96.75 212 ARG A O 1
ATOM 1551 N N . LEU A 1 213 ? -15.090 -15.958 15.601 1.00 97.25 213 LEU A N 1
ATOM 1552 C CA . LEU A 1 213 ? -15.182 -17.393 15.893 1.00 97.25 213 LEU A CA 1
ATOM 1553 C C . LEU A 1 213 ? -14.545 -17.758 17.241 1.00 97.25 213 LEU A C 1
ATOM 1555 O O . LEU A 1 213 ? -15.004 -18.679 17.908 1.00 97.25 213 LEU A O 1
ATOM 1559 N N . ARG A 1 214 ? -13.513 -17.021 17.661 1.00 96.88 214 ARG A N 1
ATOM 1560 C CA . ARG A 1 214 ? -12.810 -17.217 18.939 1.00 96.88 214 ARG A CA 1
ATOM 1561 C C . ARG A 1 214 ? -13.432 -16.453 20.114 1.00 96.88 214 ARG A C 1
ATOM 1563 O O . ARG A 1 214 ? -12.912 -16.546 21.220 1.00 96.88 214 ARG A O 1
ATOM 1570 N N . GLY A 1 215 ? -14.505 -15.690 19.897 1.00 95.88 215 GLY A N 1
ATOM 1571 C CA . GLY A 1 215 ? -15.137 -14.878 20.945 1.00 95.88 215 GLY A CA 1
ATOM 1572 C C . GLY A 1 215 ? -14.283 -13.697 21.432 1.00 95.88 215 GLY A C 1
ATOM 1573 O O . GLY A 1 215 ? -14.503 -13.194 22.530 1.00 95.88 215 GLY A O 1
ATOM 1574 N N . ILE A 1 216 ? -13.309 -13.252 20.633 1.00 95.69 216 ILE A N 1
ATOM 1575 C CA . ILE A 1 216 ? -12.451 -12.090 20.915 1.00 95.69 216 ILE A CA 1
ATOM 1576 C C . ILE A 1 216 ? -13.090 -10.836 20.288 1.00 95.69 216 ILE A C 1
ATOM 1578 O O . ILE A 1 216 ? -13.915 -10.935 19.377 1.00 95.69 216 ILE A O 1
ATOM 1582 N N . ASP A 1 217 ? -12.720 -9.638 20.756 1.00 96.00 217 ASP A N 1
ATOM 1583 C CA . ASP A 1 217 ? -13.165 -8.363 20.174 1.00 96.00 217 ASP A CA 1
ATOM 1584 C C . ASP A 1 217 ? -12.763 -8.246 18.691 1.00 96.00 217 ASP A C 1
ATOM 1586 O O . ASP A 1 217 ? -11.671 -7.804 18.326 1.00 96.00 217 ASP A O 1
ATOM 1590 N N . SER A 1 218 ? -13.689 -8.655 17.825 1.00 97.06 218 SER A N 1
ATOM 1591 C CA . SER A 1 218 ? -13.502 -8.668 16.377 1.00 97.06 218 SER A CA 1
ATOM 1592 C C . SER A 1 218 ? -13.330 -7.282 15.765 1.00 97.06 218 SER A C 1
ATOM 1594 O O . SER A 1 218 ? -12.620 -7.148 14.770 1.00 97.06 218 SER A O 1
ATOM 1596 N N . LEU A 1 219 ? -13.930 -6.240 16.354 1.00 96.81 219 LEU A N 1
ATOM 1597 C CA . LEU A 1 219 ? -13.774 -4.879 15.848 1.00 96.81 219 LEU A CA 1
ATOM 1598 C C . LEU A 1 219 ? -12.357 -4.382 16.117 1.00 96.81 219 LEU A C 1
ATOM 1600 O O . LEU A 1 219 ? -11.728 -3.798 15.237 1.00 96.81 219 LEU A O 1
ATOM 1604 N N . LYS A 1 220 ? -11.838 -4.657 17.317 1.00 97.00 220 LYS A N 1
ATOM 1605 C CA . LYS A 1 220 ? -10.452 -4.355 17.661 1.00 97.00 220 LYS A CA 1
ATOM 1606 C C . LYS A 1 220 ? -9.467 -5.147 16.802 1.00 97.00 220 LYS A C 1
ATOM 1608 O O . LYS A 1 220 ? -8.488 -4.567 16.345 1.00 97.00 220 LYS A O 1
ATOM 1613 N N . ALA A 1 221 ? -9.739 -6.424 16.534 1.00 97.44 221 ALA A N 1
ATOM 1614 C CA . ALA A 1 221 ? -8.920 -7.240 15.636 1.00 97.44 221 ALA A CA 1
ATOM 1615 C C . ALA A 1 221 ? -8.878 -6.660 14.209 1.00 97.44 221 ALA A C 1
ATOM 1617 O O . ALA A 1 221 ? -7.798 -6.472 13.653 1.00 97.44 221 ALA A O 1
ATOM 1618 N N . ALA A 1 222 ? -10.035 -6.281 13.654 1.00 97.75 222 ALA A N 1
ATOM 1619 C CA . ALA A 1 222 ? -10.114 -5.621 12.351 1.00 97.75 222 ALA A CA 1
ATOM 1620 C C . ALA A 1 222 ? -9.365 -4.278 12.333 1.00 97.75 222 ALA A C 1
ATOM 1622 O O . ALA A 1 222 ? -8.648 -3.985 11.382 1.00 97.75 222 ALA A O 1
ATOM 1623 N N . ALA A 1 223 ? -9.499 -3.471 13.390 1.00 98.06 223 ALA A N 1
ATOM 1624 C CA . ALA A 1 223 ? -8.808 -2.190 13.510 1.00 98.06 223 ALA A CA 1
ATOM 1625 C C . ALA A 1 223 ? -7.280 -2.354 13.585 1.00 98.06 223 ALA A C 1
ATOM 1627 O O . ALA A 1 223 ? -6.560 -1.578 12.967 1.00 98.06 223 ALA A O 1
ATOM 1628 N N . LEU A 1 224 ? -6.780 -3.364 14.304 1.00 97.94 224 LEU A N 1
ATOM 1629 C CA . LEU A 1 224 ? -5.342 -3.638 14.419 1.00 97.94 224 LEU A CA 1
ATOM 1630 C C . LEU A 1 224 ? -4.692 -3.993 13.079 1.00 97.94 224 LEU A C 1
ATOM 1632 O O . LEU A 1 224 ? -3.531 -3.665 12.868 1.00 97.94 224 LEU A O 1
ATOM 1636 N N . VAL A 1 225 ? -5.417 -4.653 12.177 1.00 97.81 225 VAL A N 1
ATOM 1637 C CA . VAL A 1 225 ? -4.878 -5.036 10.864 1.00 97.81 225 VAL A CA 1
ATOM 1638 C C . VAL A 1 225 ? -5.186 -3.965 9.823 1.00 97.81 225 VAL A C 1
ATOM 1640 O O . VAL A 1 225 ? -4.275 -3.394 9.232 1.00 97.81 225 VAL A O 1
ATOM 1643 N N . GLY A 1 226 ? -6.460 -3.615 9.651 1.00 97.94 226 GLY A N 1
ATOM 1644 C CA . GLY A 1 226 ? -6.907 -2.732 8.575 1.00 97.94 226 GLY A CA 1
ATOM 1645 C C . GLY A 1 226 ? -6.507 -1.264 8.735 1.00 97.94 226 GLY A C 1
ATOM 1646 O O . GLY A 1 226 ? -6.498 -0.535 7.745 1.00 97.94 226 GLY A O 1
ATOM 1647 N N . LEU A 1 227 ? -6.187 -0.806 9.954 1.00 98.50 227 LEU A N 1
ATOM 1648 C CA . LEU A 1 227 ? -5.670 0.551 10.196 1.00 98.50 227 LEU A CA 1
ATOM 1649 C C . LEU A 1 227 ? -4.142 0.594 10.324 1.00 98.50 227 LEU A C 1
ATOM 1651 O O . LEU A 1 227 ? -3.599 1.671 10.562 1.00 98.50 227 LEU A O 1
ATOM 1655 N N . ASN A 1 228 ? -3.448 -0.544 10.208 1.00 98.50 228 ASN A N 1
ATOM 1656 C CA . ASN A 1 228 ? -2.011 -0.625 10.445 1.00 98.50 228 ASN A CA 1
ATOM 1657 C C . ASN A 1 228 ? -1.232 0.204 9.404 1.00 98.50 228 ASN A C 1
ATOM 1659 O O . ASN A 1 228 ? -1.243 -0.148 8.220 1.00 98.50 228 ASN A O 1
ATOM 1663 N N . PRO A 1 229 ? -0.502 1.260 9.818 1.00 97.94 229 PRO A N 1
ATOM 1664 C CA . PRO A 1 229 ? 0.230 2.116 8.895 1.00 97.94 229 PRO A CA 1
ATOM 1665 C C . PRO A 1 229 ? 1.278 1.381 8.065 1.00 97.94 229 PRO A C 1
ATOM 1667 O O . PRO A 1 229 ? 1.523 1.780 6.933 1.00 97.94 229 PRO A O 1
ATOM 1670 N N . VAL A 1 230 ? 1.880 0.309 8.591 1.00 96.75 230 VAL A N 1
ATOM 1671 C CA . VAL A 1 230 ? 2.877 -0.482 7.856 1.00 96.75 230 VAL A CA 1
ATOM 1672 C C . VAL A 1 230 ? 2.213 -1.214 6.693 1.00 96.75 230 VAL A C 1
ATOM 1674 O O . VAL A 1 230 ? 2.652 -1.081 5.554 1.00 96.75 230 VAL A O 1
ATOM 1677 N N . ILE A 1 231 ? 1.110 -1.917 6.958 1.00 97.62 231 ILE A N 1
ATOM 1678 C CA . ILE A 1 231 ? 0.356 -2.655 5.933 1.00 97.62 231 ILE A CA 1
ATOM 1679 C C . ILE A 1 231 ? -0.165 -1.692 4.865 1.00 97.62 231 ILE A C 1
ATOM 1681 O O . ILE A 1 231 ? -0.010 -1.935 3.670 1.00 97.62 231 ILE A O 1
ATOM 1685 N N . VAL A 1 232 ? -0.752 -0.575 5.293 1.00 98.00 232 VAL A N 1
ATOM 1686 C CA . VAL A 1 232 ? -1.377 0.386 4.385 1.00 98.00 232 VAL A CA 1
ATOM 1687 C C . VAL A 1 232 ? -0.327 1.159 3.581 1.00 98.00 232 VAL A C 1
ATOM 1689 O O . VAL A 1 232 ? -0.393 1.172 2.357 1.00 98.00 232 VAL A O 1
ATOM 1692 N N . LEU A 1 233 ? 0.655 1.803 4.218 1.00 96.62 233 LEU A N 1
ATOM 1693 C CA . LEU A 1 233 ? 1.606 2.655 3.498 1.00 96.62 233 LEU A CA 1
ATOM 1694 C C . LEU A 1 233 ? 2.675 1.864 2.744 1.00 96.62 233 LEU A C 1
ATOM 1696 O O . LEU A 1 233 ? 2.925 2.166 1.581 1.00 96.62 233 LEU A O 1
ATOM 1700 N N . PHE A 1 234 ? 3.309 0.881 3.386 1.00 94.06 234 PHE A N 1
ATOM 1701 C CA . PHE A 1 234 ? 4.380 0.111 2.749 1.00 94.06 234 PHE A CA 1
ATOM 1702 C C . PHE A 1 234 ? 3.802 -1.000 1.880 1.00 94.06 234 PHE A C 1
ATOM 1704 O O . PHE A 1 234 ? 4.134 -1.081 0.703 1.00 94.06 234 PHE A O 1
ATOM 1711 N N . GLY A 1 235 ? 2.877 -1.792 2.427 1.00 96.69 235 GLY A N 1
ATOM 1712 C CA . GLY A 1 235 ? 2.280 -2.910 1.700 1.00 96.69 235 GLY A CA 1
ATOM 1713 C C . GLY A 1 235 ? 1.430 -2.452 0.512 1.00 96.69 235 GLY A C 1
ATOM 1714 O O . GLY A 1 235 ? 1.758 -2.725 -0.640 1.00 96.69 235 GLY A O 1
ATOM 1715 N N . VAL A 1 236 ? 0.348 -1.711 0.770 1.00 98.00 236 VAL A N 1
ATOM 1716 C CA . VAL A 1 236 ? -0.557 -1.246 -0.299 1.00 98.00 236 VAL A CA 1
ATOM 1717 C C . VAL A 1 236 ? 0.068 -0.116 -1.120 1.00 98.00 236 VAL A C 1
ATOM 1719 O O . VAL A 1 236 ? -0.052 -0.107 -2.344 1.00 98.00 236 VAL A O 1
ATOM 1722 N N . GLY A 1 237 ? 0.761 0.830 -0.481 1.00 96.38 237 GLY A N 1
ATOM 1723 C CA . GLY A 1 237 ? 1.384 1.963 -1.180 1.00 96.38 237 GLY A CA 1
ATOM 1724 C C . GLY A 1 237 ? 2.554 1.581 -2.071 1.00 96.38 237 GLY A C 1
ATOM 1725 O O . GLY A 1 237 ? 2.702 2.177 -3.142 1.00 96.38 237 GLY A O 1
ATOM 1726 N N . GLY A 1 238 ? 3.322 0.568 -1.668 1.00 94.69 238 GLY A N 1
ATOM 1727 C CA . GLY A 1 238 ? 4.389 -0.033 -2.462 1.00 94.69 238 GLY A CA 1
ATOM 1728 C C . GLY A 1 238 ? 3.920 -1.146 -3.401 1.00 94.69 238 GLY A C 1
ATOM 1729 O O . GLY A 1 238 ? 4.710 -1.588 -4.225 1.00 94.69 238 GLY A O 1
ATOM 1730 N N . GLY A 1 239 ? 2.662 -1.597 -3.310 1.00 96.25 239 GLY A N 1
ATOM 1731 C CA . GLY A 1 239 ? 2.122 -2.682 -4.139 1.00 96.25 239 GLY A CA 1
ATOM 1732 C C . GLY A 1 239 ? 2.748 -4.053 -3.861 1.00 96.25 239 GLY A C 1
ATOM 1733 O O . GLY A 1 239 ? 2.896 -4.843 -4.787 1.00 96.25 239 GLY A O 1
ATOM 1734 N N . HIS A 1 240 ? 3.144 -4.320 -2.613 1.00 95.50 240 HIS A N 1
ATOM 1735 C CA . HIS A 1 240 ? 3.912 -5.503 -2.211 1.00 95.50 240 HIS A CA 1
ATOM 1736 C C . HIS A 1 240 ? 3.141 -6.820 -2.341 1.00 95.50 240 HIS A C 1
ATOM 1738 O O . HIS A 1 240 ? 1.985 -6.940 -1.926 1.00 95.50 240 HIS A O 1
ATOM 1744 N N . ASN A 1 241 ? 3.827 -7.839 -2.864 1.00 93.88 241 ASN A N 1
ATOM 1745 C CA . ASN A 1 241 ? 3.287 -9.186 -3.050 1.00 93.88 241 ASN A CA 1
ATOM 1746 C C . ASN A 1 241 ? 3.119 -9.965 -1.733 1.00 93.88 241 ASN A C 1
ATOM 1748 O O . ASN A 1 241 ? 2.340 -10.917 -1.686 1.00 93.88 241 ASN A O 1
ATOM 1752 N N . ASP A 1 242 ? 3.814 -9.572 -0.666 1.00 91.25 242 ASP A N 1
ATOM 1753 C CA . ASP A 1 242 ? 3.757 -10.202 0.657 1.00 91.25 242 ASP A CA 1
ATOM 1754 C C . ASP A 1 242 ? 2.332 -10.243 1.209 1.00 91.25 242 ASP A C 1
ATOM 1756 O O . ASP A 1 242 ? 1.931 -11.228 1.820 1.00 91.25 242 ASP A O 1
ATOM 1760 N N . LEU A 1 243 ? 1.531 -9.208 0.936 1.00 92.19 243 LEU A N 1
ATOM 1761 C CA . LEU A 1 243 ? 0.134 -9.159 1.365 1.00 92.19 243 LEU A CA 1
ATOM 1762 C C . LEU A 1 243 ? -0.707 -10.251 0.707 1.00 92.19 243 LEU A C 1
ATOM 1764 O O . LEU A 1 243 ? -1.558 -10.838 1.371 1.00 92.19 243 LEU A O 1
ATOM 1768 N N . LEU A 1 244 ? -0.457 -10.541 -0.573 1.00 91.19 244 LEU A N 1
ATOM 1769 C CA . LEU A 1 244 ? -1.115 -11.646 -1.266 1.00 91.19 244 LEU A CA 1
ATOM 1770 C C . LEU A 1 244 ? -0.681 -12.985 -0.669 1.00 91.19 244 LEU A C 1
ATOM 1772 O O . LEU A 1 244 ? -1.522 -13.849 -0.446 1.00 91.19 244 LEU A O 1
ATOM 1776 N N . MET A 1 245 ? 0.613 -13.147 -0.372 1.00 90.81 245 MET A N 1
ATOM 1777 C CA . MET A 1 245 ? 1.110 -14.372 0.258 1.00 90.81 245 MET A CA 1
ATOM 1778 C C . MET A 1 245 ? 0.481 -14.587 1.636 1.00 90.81 245 MET A C 1
ATOM 1780 O O . MET A 1 245 ? -0.042 -15.665 1.892 1.00 90.81 245 MET A O 1
ATOM 1784 N N . LEU A 1 246 ? 0.450 -13.561 2.491 1.00 88.75 246 LEU A N 1
ATOM 1785 C CA . LEU A 1 246 ? -0.184 -13.635 3.810 1.00 88.75 246 LEU A CA 1
ATOM 1786 C C . LEU A 1 246 ? -1.682 -13.944 3.718 1.00 88.75 246 LEU A C 1
ATOM 1788 O O . LEU A 1 246 ? -2.173 -14.778 4.467 1.00 88.75 246 LEU A O 1
ATOM 1792 N N . ALA A 1 247 ? -2.400 -13.324 2.778 1.00 85.88 247 ALA A N 1
ATOM 1793 C CA . ALA A 1 247 ? -3.833 -13.560 2.609 1.00 85.88 247 ALA A CA 1
ATOM 1794 C C . ALA A 1 247 ? -4.171 -14.990 2.145 1.00 85.88 247 ALA A C 1
ATOM 1796 O O . ALA A 1 247 ? -5.273 -15.455 2.415 1.00 85.88 247 ALA A O 1
ATOM 1797 N N . ILE A 1 248 ? -3.251 -15.669 1.448 1.00 86.81 248 ILE A N 1
ATOM 1798 C CA . ILE A 1 248 ? -3.430 -17.053 0.974 1.00 86.81 248 ILE A CA 1
ATOM 1799 C C . ILE A 1 248 ? -2.927 -18.078 2.005 1.00 86.81 248 ILE A C 1
ATOM 1801 O O . ILE A 1 248 ? -3.444 -19.187 2.059 1.00 86.81 248 ILE A O 1
ATOM 1805 N N . LEU A 1 249 ? -1.923 -17.732 2.820 1.00 78.56 249 LEU A N 1
ATOM 1806 C CA . LEU A 1 249 ? -1.355 -18.633 3.833 1.00 78.56 249 LEU A CA 1
ATOM 1807 C C . LEU A 1 249 ? -2.300 -18.918 5.013 1.00 78.56 249 LEU A C 1
ATOM 1809 O O . LEU A 1 249 ? -2.079 -19.893 5.723 1.00 78.56 249 LEU A O 1
ATOM 1813 N N . ASP A 1 250 ? -3.319 -18.084 5.223 1.00 54.88 250 ASP A N 1
ATOM 1814 C CA . ASP A 1 250 ? -4.271 -18.183 6.340 1.00 54.88 250 ASP A CA 1
ATOM 1815 C C . ASP A 1 250 ? -5.446 -19.173 6.097 1.00 54.88 250 ASP A C 1
ATOM 1817 O O . ASP A 1 250 ? -6.464 -19.090 6.793 1.00 54.88 250 ASP A O 1
ATOM 1821 N N . GLU A 1 251 ? -5.329 -20.109 5.140 1.00 47.28 251 GLU A N 1
ATOM 1822 C CA . GLU A 1 251 ? -6.282 -21.229 4.946 1.00 47.28 251 GLU A CA 1
ATOM 1823 C C . GLU A 1 251 ? -5.932 -22.502 5.735 1.00 47.28 251 GLU A C 1
ATOM 1825 O O . GLU A 1 251 ? -4.750 -22.918 5.749 1.00 47.28 251 GLU A O 1
#

Foldseek 3Di:
DDDDDDDDPPPDPDDPLVVLLVLLVQLLVLLLVLLLQLLLCVCPECQFPDPLCVNPDQLQAFPSRPGHDHQDPVNNVVSVVSNVVSLVSNLVSLVSDDLVSLVVSLVSLLVSLLRGGQTDALVLLQLLQLLCCCQPVVHHLQVFFSLVDDPPVSQSSDDPVRRGHRDPDDPVSSVVSNVCNVDDSSVSSSVLLVLLSVLLVLLLVLQLVVCVVVVHDSSSSSSCRSSDCCSRSVRSSNSDCVSVVSSVVSD